Protein AF-A0A7X7QSK0-F1 (afdb_monomer_lite)

Secondary structure (DSSP, 8-state):
-EEEEEE-SS-EEESS-EEEEEEEEE--SSS---EEESSEEEE-TTEEEE---SB-STT-B-EEEEESEEEESSEEE-TT-SS----TTT-----BSSPPP--SS-----BS-SSS-------SSSPPP-EEEEEESSEEEESSEEE-PPP--TTSPPPPP-EEEEE-SEEE-SSEEE-PPPP-SSSPPPPP-EEEEES-SEE---SEEE-PPPP----S-S-SS-------B-

Radius of gyration: 17.1 Å; chains: 1; bounding box: 36×38×45 Å

Structure (mmCIF, N/CA/C/O backbone):
data_AF-A0A7X7QSK0-F1
#
_entry.id   AF-A0A7X7QSK0-F1
#
loop_
_atom_site.group_PDB
_atom_site.id
_atom_site.type_symbol
_atom_site.label_atom_id
_atom_site.label_alt_id
_atom_site.label_comp_id
_atom_site.label_asym_id
_atom_site.label_entity_id
_atom_site.label_seq_id
_atom_site.pdbx_PDB_ins_code
_atom_site.Cartn_x
_atom_site.Cartn_y
_atom_site.Cartn_z
_atom_site.occupancy
_atom_site.B_iso_or_equiv
_atom_site.auth_seq_id
_atom_site.auth_comp_id
_atom_site.auth_asym_id
_atom_site.auth_atom_id
_atom_site.pdbx_PDB_model_num
ATOM 1 N N . SER A 1 1 ? -4.091 -14.596 17.450 1.00 56.38 1 SER A N 1
ATOM 2 C CA . SER A 1 1 ? -3.000 -13.872 16.776 1.00 56.38 1 SER A CA 1
ATOM 3 C C . SER A 1 1 ? -2.361 -14.799 15.766 1.00 56.38 1 SER A C 1
ATOM 5 O O . SER A 1 1 ? -2.353 -16.007 15.981 1.00 56.38 1 SER A O 1
ATOM 7 N N . LEU A 1 2 ? -1.871 -14.260 14.655 1.00 61.94 2 LEU A N 1
ATOM 8 C CA . LEU A 1 2 ? -1.042 -15.014 13.725 1.00 61.94 2 LEU A CA 1
ATOM 9 C C . LEU A 1 2 ? 0.430 -14.839 14.097 1.00 61.94 2 LEU A C 1
ATOM 11 O O . LEU A 1 2 ? 0.900 -13.707 14.120 1.00 61.94 2 LEU A O 1
ATOM 15 N N . ALA A 1 3 ? 1.118 -15.953 14.357 1.00 56.75 3 ALA A N 1
ATOM 16 C CA . ALA A 1 3 ? 2.569 -16.029 14.499 1.00 56.75 3 ALA A CA 1
ATOM 17 C C . ALA A 1 3 ? 3.116 -16.909 13.361 1.00 56.75 3 ALA A C 1
ATOM 19 O O . ALA A 1 3 ? 2.758 -18.083 13.262 1.00 56.75 3 ALA A O 1
ATOM 20 N N . GLY A 1 4 ? 3.944 -16.343 12.477 1.00 63.59 4 GLY A N 1
ATOM 21 C CA . GLY A 1 4 ? 4.535 -17.052 11.328 1.00 63.59 4 GLY A CA 1
ATOM 22 C C . GLY A 1 4 ? 4.019 -16.600 9.954 1.00 63.59 4 GLY A C 1
ATOM 23 O O . GLY A 1 4 ? 3.441 -15.523 9.817 1.00 63.59 4 GLY A O 1
ATOM 24 N N . ASN A 1 5 ? 4.283 -17.398 8.912 1.00 73.44 5 ASN A N 1
ATOM 25 C CA . ASN A 1 5 ? 3.896 -17.078 7.533 1.00 73.44 5 ASN A CA 1
ATOM 26 C C . ASN A 1 5 ? 2.572 -17.766 7.161 1.00 73.44 5 ASN A C 1
ATOM 28 O O . ASN A 1 5 ? 2.511 -18.992 7.155 1.00 73.44 5 ASN A O 1
ATOM 32 N N . LEU A 1 6 ? 1.546 -17.002 6.781 1.00 81.12 6 LEU A N 1
ATOM 33 C CA . LEU A 1 6 ? 0.277 -17.525 6.256 1.00 81.12 6 LEU A CA 1
ATOM 34 C C . LEU A 1 6 ? -0.016 -16.919 4.889 1.00 81.12 6 LEU A C 1
ATOM 36 O O . LEU A 1 6 ? 0.068 -15.707 4.721 1.00 81.12 6 LEU A O 1
ATOM 40 N N . ALA A 1 7 ? -0.412 -17.750 3.928 1.00 77.69 7 ALA A N 1
ATOM 41 C CA . ALA A 1 7 ? -0.947 -17.305 2.648 1.00 77.69 7 ALA A CA 1
ATOM 42 C C . ALA A 1 7 ? -2.414 -17.729 2.527 1.00 77.69 7 ALA A C 1
ATOM 44 O O . ALA A 1 7 ? -2.742 -18.901 2.700 1.00 77.69 7 ALA A O 1
ATOM 45 N N . LEU A 1 8 ? -3.295 -16.777 2.229 1.00 79.50 8 LEU A N 1
ATOM 46 C CA . LEU A 1 8 ? -4.718 -17.030 2.024 1.00 79.50 8 LEU A CA 1
ATOM 47 C C . LEU A 1 8 ? -4.967 -17.557 0.602 1.00 79.50 8 LEU A C 1
ATOM 49 O O . LEU A 1 8 ? -4.428 -17.018 -0.363 1.00 79.50 8 LEU A O 1
ATOM 53 N N . ALA A 1 9 ? -5.812 -18.582 0.472 1.00 73.06 9 ALA A N 1
ATOM 54 C CA . ALA A 1 9 ? -6.296 -19.091 -0.819 1.00 73.06 9 ALA A CA 1
ATOM 55 C C . ALA A 1 9 ? -7.716 -18.595 -1.168 1.00 73.06 9 ALA A C 1
ATOM 57 O O . ALA A 1 9 ? -8.162 -18.737 -2.299 1.00 73.06 9 ALA A O 1
ATOM 58 N N . ALA A 1 10 ? -8.417 -18.004 -0.199 1.00 73.06 10 ALA A N 1
ATOM 59 C CA . ALA A 1 10 ? -9.746 -17.410 -0.321 1.00 73.06 10 ALA A CA 1
ATOM 60 C C . ALA A 1 10 ? -9.890 -16.295 0.727 1.00 73.06 10 ALA A C 1
ATOM 62 O O . ALA A 1 10 ? -8.986 -16.099 1.543 1.00 73.06 10 ALA A O 1
ATOM 63 N N . THR A 1 11 ? -11.002 -15.556 0.715 1.00 80.50 11 THR A N 1
ATOM 64 C CA . THR A 1 11 ? -11.238 -14.505 1.713 1.00 80.50 11 THR A CA 1
ATOM 65 C C . THR A 1 11 ? -11.282 -15.108 3.112 1.00 80.50 11 THR A C 1
ATOM 67 O O . THR A 1 11 ? -12.128 -15.951 3.403 1.00 80.50 11 THR A O 1
ATOM 70 N N . GLY A 1 12 ? -10.365 -14.674 3.975 1.00 75.44 12 GLY A N 1
ATOM 71 C CA . GLY A 1 12 ? -10.321 -15.100 5.370 1.00 75.44 12 GLY A CA 1
ATOM 72 C C . GLY A 1 12 ? -11.258 -14.243 6.214 1.00 75.44 12 GLY A C 1
ATOM 73 O O . GLY A 1 12 ? -11.032 -13.039 6.327 1.00 75.44 12 GLY A O 1
ATOM 74 N N . GLY A 1 13 ? -12.296 -14.852 6.791 1.00 80.38 13 GLY A N 1
ATOM 75 C CA . GLY A 1 13 ? -13.171 -14.221 7.781 1.00 80.38 13 GLY A CA 1
ATOM 76 C C . GLY A 1 13 ? -12.748 -14.580 9.205 1.00 80.38 13 GLY A C 1
ATOM 77 O O . GLY A 1 13 ? -12.485 -15.749 9.484 1.00 80.38 13 GLY A O 1
ATOM 78 N N . HIS A 1 14 ? -12.693 -13.599 10.103 1.00 82.19 14 HIS A N 1
ATOM 79 C CA . HIS A 1 14 ? -12.434 -13.810 11.526 1.00 82.19 14 HIS A CA 1
ATOM 80 C C . HIS A 1 14 ? -13.571 -13.222 12.366 1.00 82.19 14 HIS A C 1
ATOM 82 O O . HIS A 1 14 ? -13.828 -12.019 12.320 1.00 82.19 14 HIS A O 1
ATOM 88 N N . ALA A 1 15 ? -14.209 -14.069 13.178 1.00 81.88 15 ALA A N 1
ATOM 89 C CA . ALA A 1 15 ? -15.145 -13.614 14.200 1.00 81.88 15 ALA A CA 1
ATOM 90 C C . ALA A 1 15 ? -14.367 -12.828 15.270 1.00 81.88 15 ALA A C 1
ATOM 92 O O . ALA A 1 15 ? -13.454 -13.374 15.893 1.00 81.88 15 ALA A O 1
ATOM 93 N N . GLY A 1 16 ? -14.677 -11.545 15.447 1.00 88.50 16 GLY A N 1
ATOM 94 C CA . GLY A 1 16 ? -13.940 -10.645 16.341 1.00 88.50 16 GLY A CA 1
ATOM 95 C C . GLY A 1 16 ? -12.679 -10.029 15.719 1.00 88.50 16 GLY A C 1
ATOM 96 O O . GLY A 1 16 ? -12.617 -9.806 14.511 1.00 88.50 16 GLY A O 1
ATOM 97 N N . SER A 1 17 ? -11.697 -9.681 16.554 1.00 90.75 17 SER A N 1
ATOM 98 C CA . SER A 1 17 ? -10.481 -8.975 16.121 1.00 90.75 17 SER A CA 1
ATOM 99 C C . SER A 1 17 ? -9.393 -9.927 15.616 1.00 90.75 17 SER A C 1
ATOM 101 O O . SER A 1 17 ? -9.142 -10.974 16.212 1.00 90.75 17 SER A O 1
ATOM 103 N N . LEU A 1 18 ? -8.687 -9.521 14.558 1.00 92.06 18 LEU A N 1
ATOM 104 C CA . LEU A 1 18 ? -7.536 -10.225 13.995 1.00 92.06 18 LEU A CA 1
ATOM 105 C C . LEU A 1 18 ? -6.246 -9.466 14.321 1.00 92.06 18 LEU A C 1
ATOM 107 O O . LEU A 1 18 ? -6.037 -8.354 13.845 1.00 92.06 18 LEU A O 1
ATOM 111 N N . THR A 1 19 ? -5.342 -10.107 15.058 1.00 92.69 19 THR A N 1
ATOM 112 C CA . THR A 1 19 ? -3.999 -9.572 15.327 1.00 92.69 19 THR A CA 1
ATOM 113 C C . THR A 1 19 ? -2.947 -10.315 14.512 1.00 92.69 19 THR A C 1
ATOM 115 O O . THR A 1 19 ? -2.804 -11.534 14.648 1.00 92.69 19 THR A O 1
ATOM 118 N N . ILE A 1 20 ? -2.190 -9.571 13.710 1.00 92.31 20 ILE A N 1
ATOM 119 C CA . ILE A 1 20 ? -0.978 -10.004 13.013 1.00 92.31 20 ILE A CA 1
ATOM 120 C C . ILE A 1 20 ? 0.194 -9.329 13.721 1.00 92.31 20 ILE A C 1
ATOM 122 O O . ILE A 1 20 ? 0.472 -8.155 13.492 1.00 92.31 20 ILE A O 1
ATOM 126 N N . ASP A 1 21 ? 0.846 -10.060 14.616 1.00 87.25 21 ASP A N 1
ATOM 127 C CA . ASP A 1 21 ? 1.969 -9.560 15.403 1.00 87.25 21 ASP A CA 1
ATOM 128 C C . ASP A 1 21 ? 3.035 -10.655 15.455 1.00 87.25 21 ASP A C 1
ATOM 130 O O . ASP A 1 21 ? 2.810 -11.726 16.018 1.00 87.25 21 ASP A O 1
ATOM 134 N N . GLY A 1 22 ? 4.151 -10.416 14.764 1.00 75.19 22 GLY A N 1
ATOM 135 C CA . GLY A 1 22 ? 5.177 -11.421 14.493 1.00 75.19 22 GLY A CA 1
ATOM 136 C C . GLY A 1 22 ? 4.867 -12.289 13.267 1.00 75.19 22 GLY A C 1
ATOM 137 O O . GLY A 1 22 ? 4.088 -13.237 13.316 1.00 75.19 22 GLY A O 1
ATOM 138 N N . GLY A 1 23 ? 5.539 -12.013 12.149 1.00 84.88 23 GLY A N 1
ATOM 139 C CA . GLY A 1 23 ? 5.448 -12.822 10.928 1.00 84.88 23 GLY A CA 1
ATOM 140 C C . GLY A 1 23 ? 4.705 -12.132 9.787 1.00 84.88 23 GLY A C 1
ATOM 141 O O . GLY A 1 23 ? 4.530 -10.910 9.784 1.00 84.88 23 GLY A O 1
ATOM 142 N N . ARG A 1 24 ? 4.324 -12.914 8.770 1.00 90.19 24 ARG A N 1
ATOM 143 C CA . ARG A 1 24 ? 3.853 -12.387 7.487 1.00 90.19 24 ARG A CA 1
ATOM 144 C C . ARG A 1 24 ? 2.555 -13.036 7.024 1.00 90.19 24 ARG A C 1
ATOM 146 O O . ARG A 1 24 ? 2.504 -14.234 6.766 1.00 90.19 24 ARG A O 1
ATOM 153 N N . LEU A 1 25 ? 1.529 -12.223 6.819 1.00 93.06 25 LEU A N 1
ATOM 154 C CA . LEU A 1 25 ? 0.291 -12.624 6.161 1.00 93.06 25 LEU A CA 1
ATOM 155 C C . LEU A 1 25 ? 0.326 -12.198 4.691 1.00 93.06 25 LEU A C 1
ATOM 157 O O . LEU A 1 25 ? 0.640 -11.051 4.388 1.00 93.06 25 LEU A O 1
ATOM 161 N N . LEU A 1 26 ? -0.017 -13.098 3.775 1.00 93.88 26 LEU A N 1
ATOM 162 C CA . LEU A 1 26 ? -0.188 -12.802 2.358 1.00 93.88 26 LEU A CA 1
ATOM 163 C C . LEU A 1 26 ? -1.638 -13.069 1.960 1.00 93.88 26 LEU A C 1
ATOM 165 O O . LEU A 1 26 ? -2.158 -14.155 2.218 1.00 93.88 26 LEU A O 1
ATOM 169 N N . THR A 1 27 ? -2.274 -12.142 1.247 1.00 95.25 27 THR A N 1
ATOM 170 C CA . THR A 1 27 ? -3.491 -12.488 0.493 1.00 95.25 27 THR A CA 1
ATOM 171 C C . THR A 1 27 ? -3.130 -13.438 -0.649 1.00 95.25 27 THR A C 1
ATOM 173 O O . THR A 1 27 ? -1.963 -13.551 -1.005 1.00 95.25 27 THR A O 1
ATOM 176 N N . GLY A 1 28 ? -4.090 -14.127 -1.245 1.00 92.56 28 GLY A N 1
ATOM 177 C CA . GLY A 1 28 ? -3.968 -14.830 -2.521 1.00 92.56 28 GLY A CA 1
ATOM 178 C C . GLY A 1 28 ? -3.511 -13.915 -3.658 1.00 92.56 28 GLY A C 1
ATOM 179 O O . GLY A 1 28 ? -3.683 -12.696 -3.607 1.00 92.56 28 GLY A O 1
ATOM 180 N N . GLN A 1 29 ? -2.877 -14.521 -4.659 1.00 94.69 29 GLN A N 1
ATOM 181 C CA . GLN A 1 29 ? -2.374 -13.851 -5.855 1.00 94.69 29 GLN A CA 1
ATOM 182 C C . GLN A 1 29 ? -3.131 -14.344 -7.071 1.00 94.69 29 GLN A C 1
ATOM 184 O O . GLN A 1 29 ? -3.311 -15.550 -7.222 1.00 94.69 29 GLN A O 1
ATOM 189 N N . ASP A 1 30 ? -3.531 -13.404 -7.924 1.00 94.44 30 ASP A N 1
ATOM 190 C CA . ASP A 1 30 ? -4.300 -13.677 -9.138 1.00 94.44 30 ASP A CA 1
ATOM 191 C C . ASP A 1 30 ? -5.605 -14.458 -8.823 1.00 94.44 30 ASP A C 1
ATOM 193 O O . ASP A 1 30 ? -6.142 -15.200 -9.641 1.00 94.44 30 ASP A O 1
ATOM 197 N N . ILE A 1 31 ? -6.111 -14.258 -7.597 1.00 92.50 31 ILE A N 1
ATOM 198 C CA . ILE A 1 31 ? -7.369 -14.766 -7.048 1.00 92.50 31 ILE A CA 1
ATOM 199 C C . ILE A 1 31 ? -7.921 -13.760 -6.032 1.00 92.50 31 ILE A C 1
ATOM 201 O O . ILE A 1 31 ? -7.161 -13.101 -5.322 1.00 92.50 31 ILE A O 1
ATOM 205 N N . VAL A 1 32 ? -9.244 -13.643 -5.925 1.00 92.94 32 VAL A N 1
ATOM 206 C CA . VAL A 1 32 ? -9.894 -12.798 -4.910 1.00 92.94 32 VAL A CA 1
ATOM 207 C C . VAL A 1 32 ? -9.858 -13.500 -3.552 1.00 92.94 32 VAL A C 1
ATOM 209 O O . VAL A 1 32 ? -10.369 -14.609 -3.412 1.00 92.94 32 VAL A O 1
ATOM 212 N N . SER A 1 33 ? -9.262 -12.867 -2.539 1.00 87.25 33 SER A N 1
ATOM 213 C CA . SER A 1 33 ? -9.014 -13.529 -1.251 1.00 87.25 33 SER A CA 1
ATOM 214 C C . SER A 1 33 ? -8.836 -12.565 -0.065 1.00 87.25 33 SER A C 1
ATOM 216 O O . SER A 1 33 ? -7.973 -12.796 0.779 1.00 87.25 33 SER A O 1
ATOM 218 N N . GLY A 1 34 ? -9.547 -11.436 -0.043 1.00 89.38 34 GLY A N 1
ATOM 219 C CA . GLY A 1 34 ? -9.386 -10.365 0.957 1.00 89.38 34 GLY A CA 1
ATOM 220 C C . GLY A 1 34 ? -9.397 -10.794 2.440 1.00 89.38 34 GLY A C 1
ATOM 221 O O . GLY A 1 34 ? -9.568 -11.961 2.780 1.00 89.38 34 GLY A O 1
ATOM 222 N N . ILE A 1 35 ? -9.250 -9.839 3.357 1.00 92.19 35 ILE A N 1
ATOM 223 C CA . ILE A 1 35 ? -9.306 -10.110 4.808 1.00 92.19 35 ILE A CA 1
ATOM 224 C C . ILE A 1 35 ? -10.561 -9.455 5.371 1.00 92.19 35 ILE A C 1
ATOM 226 O O . ILE A 1 35 ? -10.819 -8.290 5.079 1.00 92.19 35 ILE A O 1
ATOM 230 N N . ALA A 1 36 ? -11.328 -10.175 6.180 1.00 94.00 36 ALA A N 1
ATOM 231 C CA . ALA A 1 36 ? -12.472 -9.626 6.891 1.00 94.00 36 ALA A CA 1
ATOM 232 C C . ALA A 1 36 ? -12.392 -9.977 8.380 1.00 94.00 36 ALA A C 1
ATOM 234 O O . ALA A 1 36 ? -12.214 -11.140 8.736 1.00 94.00 36 ALA A O 1
ATOM 235 N N . ALA A 1 37 ? -12.546 -8.976 9.240 1.00 93.56 37 ALA A N 1
ATOM 236 C CA . ALA A 1 37 ? -12.708 -9.146 10.679 1.00 93.56 37 ALA A CA 1
ATOM 237 C C . ALA A 1 37 ? -13.975 -8.412 11.132 1.00 93.56 37 ALA A C 1
ATOM 239 O O . ALA A 1 37 ? -14.221 -7.288 10.692 1.00 93.56 37 ALA A O 1
ATOM 240 N N . ASP A 1 38 ? -14.767 -9.025 12.010 1.00 93.12 38 ASP A N 1
ATOM 241 C CA . ASP A 1 38 ? -15.930 -8.339 12.593 1.00 93.12 38 ASP A CA 1
ATOM 242 C C . ASP A 1 38 ? -15.492 -7.270 13.605 1.00 93.12 38 ASP A C 1
ATOM 244 O O . ASP A 1 38 ? -16.160 -6.256 13.783 1.00 93.12 38 ASP A O 1
ATOM 248 N N . GLY A 1 39 ? -14.351 -7.501 14.263 1.00 94.06 39 GLY A N 1
ATOM 249 C CA . GLY A 1 39 ? -13.690 -6.563 15.163 1.00 94.06 39 GLY A CA 1
ATOM 250 C C . GLY A 1 39 ? -12.590 -5.760 14.468 1.00 94.06 39 GLY A C 1
ATOM 251 O O . GLY A 1 39 ? -12.687 -5.401 13.293 1.00 94.06 39 GLY A O 1
ATOM 252 N N . ALA A 1 40 ? -11.523 -5.460 15.208 1.00 95.62 40 ALA A N 1
ATOM 253 C CA . ALA A 1 40 ? -10.395 -4.701 14.685 1.00 95.62 40 ALA A CA 1
ATOM 254 C C . ALA A 1 40 ? -9.368 -5.596 13.972 1.00 95.62 40 ALA A C 1
ATOM 256 O O . ALA A 1 40 ? -9.121 -6.724 14.398 1.00 95.62 40 ALA A O 1
ATOM 257 N N . ILE A 1 41 ? -8.708 -5.073 12.937 1.00 97.12 41 ILE A N 1
ATOM 258 C CA . ILE A 1 41 ? -7.452 -5.643 12.430 1.00 97.12 41 ILE A CA 1
ATOM 259 C C . ILE A 1 41 ? -6.286 -4.875 13.056 1.00 97.12 41 ILE A C 1
ATOM 261 O O . ILE A 1 41 ? -6.159 -3.667 12.860 1.00 97.12 41 ILE A O 1
ATOM 265 N N . LEU A 1 42 ? -5.418 -5.578 13.778 1.00 96.69 42 LEU A N 1
ATOM 266 C CA . LEU A 1 42 ? -4.188 -5.031 14.343 1.00 96.69 42 LEU A CA 1
ATOM 267 C C . LEU A 1 42 ? -2.980 -5.631 13.624 1.00 96.69 42 LEU A C 1
ATOM 269 O O . LEU A 1 42 ? -2.720 -6.827 13.743 1.00 96.69 42 LEU A O 1
ATOM 273 N N . VAL A 1 43 ? -2.223 -4.797 12.914 1.00 97.56 43 VAL A N 1
ATOM 274 C CA . VAL A 1 43 ? -0.883 -5.138 12.424 1.00 97.56 43 VAL A CA 1
ATOM 275 C C . VAL A 1 43 ? 0.117 -4.584 13.432 1.00 97.56 43 VAL A C 1
ATOM 277 O O . VAL A 1 43 ? 0.424 -3.392 13.404 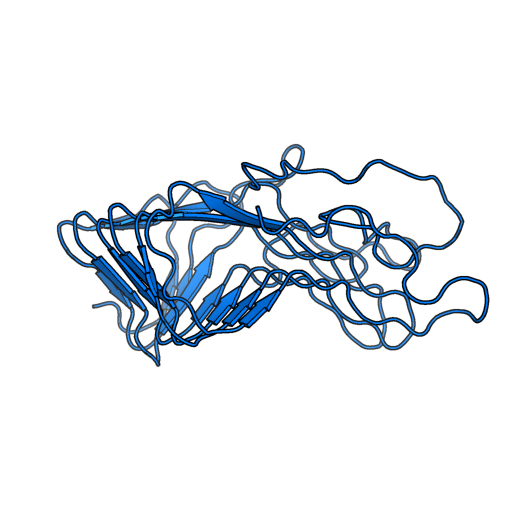1.00 97.56 43 VAL A O 1
ATOM 280 N N . GLY A 1 44 ? 0.582 -5.437 14.346 1.00 96.94 44 GLY A N 1
ATOM 281 C CA . GLY A 1 44 ? 1.570 -5.078 15.366 1.00 96.94 44 GLY A CA 1
ATOM 282 C C . GLY A 1 44 ? 2.905 -4.665 14.744 1.00 96.94 44 GLY A C 1
ATOM 283 O O . GLY A 1 44 ? 3.135 -4.896 13.557 1.00 96.94 44 GLY A O 1
ATOM 284 N N . SER A 1 45 ? 3.803 -4.065 15.527 1.00 96.12 45 SER A N 1
ATOM 285 C CA . SER A 1 45 ? 5.078 -3.513 15.030 1.00 96.12 45 SER A CA 1
ATOM 286 C C . SER A 1 45 ? 5.976 -4.544 14.333 1.00 96.12 45 SER A C 1
ATOM 288 O O . SER A 1 45 ? 6.729 -4.188 13.430 1.00 96.12 45 SER A O 1
ATOM 290 N N . ASN A 1 46 ? 5.849 -5.827 14.688 1.00 94.25 46 ASN A N 1
ATOM 291 C CA . ASN A 1 46 ? 6.567 -6.942 14.059 1.00 94.25 46 ASN A CA 1
ATOM 292 C C . ASN A 1 46 ? 5.724 -7.700 13.016 1.00 94.25 46 ASN A C 1
ATOM 294 O O . ASN A 1 46 ? 6.134 -8.746 12.505 1.00 94.25 46 ASN A O 1
ATOM 298 N N . GLY A 1 47 ? 4.509 -7.227 12.744 1.00 95.38 47 GLY A N 1
ATOM 299 C CA . GLY A 1 47 ? 3.584 -7.797 11.777 1.00 95.38 47 GLY A CA 1
ATOM 300 C C . GLY A 1 47 ? 3.800 -7.230 10.377 1.00 95.38 47 GLY A C 1
ATOM 301 O O . GLY A 1 47 ? 3.976 -6.025 10.186 1.00 95.38 47 GLY A O 1
ATOM 302 N N . THR A 1 48 ? 3.748 -8.106 9.375 1.00 96.44 48 THR A N 1
ATOM 303 C CA . THR A 1 48 ? 3.723 -7.711 7.963 1.00 96.44 48 THR A CA 1
ATOM 304 C C . THR A 1 48 ? 2.513 -8.312 7.260 1.00 96.44 48 THR A C 1
ATOM 306 O O . THR A 1 48 ? 2.294 -9.520 7.299 1.00 96.44 48 THR A O 1
ATOM 309 N N . VAL A 1 49 ? 1.754 -7.485 6.549 1.00 97.25 49 VAL A N 1
ATOM 310 C CA . VAL A 1 49 ? 0.691 -7.914 5.636 1.00 97.25 49 VAL A CA 1
ATOM 311 C C . VAL A 1 49 ? 1.091 -7.530 4.216 1.00 97.25 49 VAL A C 1
ATOM 313 O O . VAL A 1 49 ? 1.328 -6.356 3.940 1.00 97.25 49 VAL A O 1
ATOM 316 N N . ILE A 1 50 ? 1.156 -8.514 3.318 1.00 97.38 50 ILE A N 1
ATOM 317 C CA . ILE A 1 50 ? 1.384 -8.307 1.885 1.00 97.38 50 ILE A CA 1
ATOM 318 C C . ILE A 1 50 ? 0.092 -8.587 1.125 1.00 97.38 50 ILE A C 1
ATOM 320 O O . ILE A 1 50 ? -0.386 -9.722 1.046 1.00 97.38 50 ILE A O 1
ATOM 324 N N . VAL A 1 51 ? -0.459 -7.534 0.537 1.00 98.00 51 VAL A N 1
ATOM 325 C CA . VAL A 1 51 ? -1.662 -7.567 -0.282 1.00 98.00 51 VAL A CA 1
ATOM 326 C C . VAL A 1 51 ? -1.263 -7.775 -1.741 1.00 98.00 51 VAL A C 1
ATOM 328 O O . VAL A 1 51 ? -0.841 -6.850 -2.432 1.00 98.00 51 VAL A O 1
ATOM 331 N N . ARG A 1 52 ? -1.377 -9.017 -2.209 1.00 96.94 52 ARG A N 1
ATOM 332 C CA . ARG A 1 52 ? -1.110 -9.411 -3.599 1.00 96.94 52 ARG A CA 1
ATOM 333 C C . ARG A 1 52 ? -2.321 -9.112 -4.485 1.00 96.94 52 ARG A C 1
ATOM 335 O O . ARG A 1 52 ? -3.457 -9.213 -4.025 1.00 96.94 52 ARG A O 1
ATOM 342 N N . ARG A 1 53 ? -2.091 -8.772 -5.757 1.00 95.56 53 ARG A N 1
ATOM 343 C CA . ARG A 1 53 ? -3.161 -8.513 -6.741 1.00 95.56 53 ARG A CA 1
ATOM 344 C C . ARG A 1 53 ? -4.174 -9.656 -6.832 1.00 95.56 53 ARG A C 1
ATOM 346 O O . ARG A 1 53 ? -3.807 -10.826 -6.749 1.00 95.56 53 ARG A O 1
ATOM 353 N N . ALA A 1 54 ? -5.433 -9.301 -7.062 1.00 95.44 54 ALA A N 1
ATOM 354 C CA . ALA A 1 54 ? -6.522 -10.242 -7.301 1.00 95.44 54 ALA A CA 1
ATOM 355 C C . ALA A 1 54 ? -6.675 -10.602 -8.784 1.00 95.44 54 ALA A C 1
ATOM 357 O O . ALA A 1 54 ? -7.072 -11.715 -9.108 1.00 95.44 54 ALA A O 1
ATOM 358 N N . SER A 1 55 ? -6.394 -9.662 -9.691 1.00 92.81 55 SER A N 1
ATOM 359 C CA . SER A 1 55 ? -6.518 -9.876 -11.134 1.00 92.81 55 SER A CA 1
ATOM 360 C C . SER A 1 55 ? -5.639 -8.908 -11.919 1.00 92.81 55 SER A C 1
ATOM 362 O O . SER A 1 55 ? -5.432 -7.769 -11.500 1.00 92.81 55 SER A O 1
ATOM 364 N N . THR A 1 56 ? -5.176 -9.341 -13.088 1.00 89.38 56 THR A N 1
ATOM 365 C CA . THR A 1 56 ? -4.507 -8.513 -14.102 1.00 89.38 56 THR A CA 1
ATOM 366 C C . THR A 1 56 ? -5.429 -8.147 -15.272 1.00 89.38 56 THR A C 1
ATOM 368 O O . THR A 1 56 ? -4.984 -7.520 -16.231 1.00 89.38 56 THR A O 1
ATOM 371 N N . ALA A 1 57 ? -6.716 -8.508 -15.221 1.00 87.38 57 ALA A N 1
ATOM 372 C CA . ALA A 1 57 ? -7.674 -8.142 -16.261 1.00 87.38 57 ALA A CA 1
ATOM 373 C C . ALA A 1 57 ? -7.927 -6.622 -16.282 1.00 87.38 57 ALA A C 1
ATOM 375 O O . ALA A 1 57 ? -8.058 -5.987 -15.235 1.00 87.38 57 ALA A O 1
ATOM 376 N N . GLY A 1 58 ? -8.017 -6.033 -17.480 1.00 88.19 58 GLY A N 1
ATOM 377 C CA . GLY A 1 58 ? -8.257 -4.597 -17.658 1.00 88.19 58 GLY A CA 1
ATOM 378 C C . GLY A 1 58 ? -7.160 -3.728 -17.028 1.00 88.19 58 GLY A C 1
ATOM 379 O O . GLY A 1 58 ? -5.993 -3.803 -17.411 1.00 88.19 58 GLY A O 1
ATOM 380 N N . GLU A 1 59 ? -7.542 -2.892 -16.062 1.00 85.62 59 GLU A N 1
ATOM 381 C CA . GLU A 1 59 ? -6.633 -2.044 -15.271 1.00 85.62 59 GLU A CA 1
ATOM 382 C C . GLU A 1 59 ? -6.028 -2.761 -14.046 1.00 85.62 59 GLU A C 1
ATOM 384 O O . GLU A 1 59 ? -5.258 -2.168 -13.280 1.00 85.62 59 GLU A O 1
ATOM 389 N N . GLY A 1 60 ? -6.359 -4.044 -13.883 1.00 88.69 60 GLY A N 1
ATOM 390 C CA . GLY A 1 60 ? -6.019 -4.865 -12.733 1.00 88.69 60 GLY A CA 1
ATOM 391 C C . GLY A 1 60 ? -6.896 -4.568 -11.515 1.00 88.69 60 GLY A C 1
ATOM 392 O O . GLY A 1 60 ? -7.613 -3.570 -11.466 1.00 88.69 60 GLY A O 1
ATOM 393 N N . ALA A 1 61 ? -6.834 -5.452 -10.523 1.00 90.31 61 ALA A N 1
ATOM 394 C CA . ALA A 1 61 ? -7.577 -5.313 -9.278 1.00 90.31 61 ALA A CA 1
ATOM 395 C C . ALA A 1 61 ? -6.736 -5.724 -8.067 1.00 90.31 61 ALA A C 1
ATOM 397 O O . ALA A 1 61 ? -6.051 -6.752 -8.077 1.00 90.31 61 ALA A O 1
ATOM 398 N N . GLY A 1 62 ? -6.823 -4.913 -7.017 1.00 93.12 62 GLY A N 1
ATOM 399 C CA . GLY A 1 62 ? -6.292 -5.201 -5.689 1.00 93.12 62 GLY A CA 1
ATOM 400 C C . GLY A 1 62 ? -7.184 -6.110 -4.849 1.00 93.12 62 GLY A C 1
ATOM 401 O O . GLY A 1 62 ? -8.137 -6.707 -5.347 1.00 93.12 62 GLY A O 1
ATOM 402 N N . GLN A 1 63 ? -6.904 -6.173 -3.549 1.00 96.94 63 GLN A N 1
ATOM 403 C CA . GLN A 1 63 ? -7.753 -6.885 -2.585 1.00 96.94 63 GLN A CA 1
ATOM 404 C C . GLN A 1 63 ? -8.448 -5.906 -1.648 1.00 96.94 63 GLN A C 1
ATOM 406 O O . GLN A 1 63 ? -7.986 -4.786 -1.427 1.00 96.94 63 GLN A O 1
ATOM 411 N N . THR A 1 64 ? -9.551 -6.363 -1.061 1.00 97.44 64 THR A N 1
ATOM 412 C CA . THR A 1 64 ? -10.264 -5.625 -0.016 1.00 97.44 64 THR A CA 1
ATOM 413 C C . THR A 1 64 ? -9.930 -6.184 1.360 1.00 97.44 64 THR A C 1
ATOM 415 O O . THR A 1 64 ? -9.987 -7.396 1.570 1.00 97.44 64 THR A O 1
ATOM 418 N N . LEU A 1 65 ? -9.617 -5.301 2.302 1.00 97.81 65 LEU A N 1
ATOM 419 C CA . LEU A 1 65 ? -9.527 -5.603 3.724 1.00 97.81 65 LEU A CA 1
ATOM 42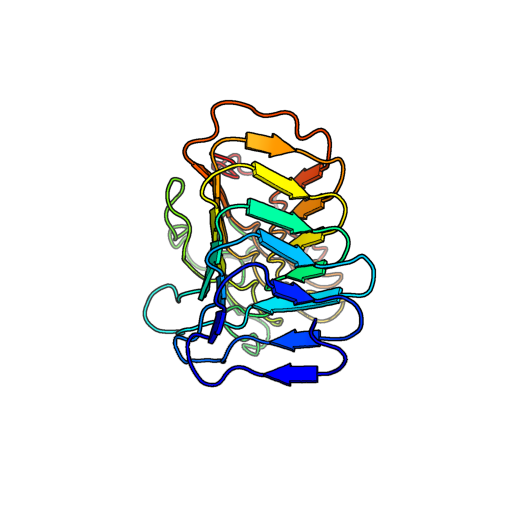0 C C . LEU A 1 65 ? -10.659 -4.856 4.436 1.00 97.81 65 LEU A C 1
ATOM 422 O O . LEU A 1 65 ? -10.810 -3.648 4.257 1.00 97.81 65 LEU A O 1
ATOM 426 N N . LYS A 1 66 ? -11.468 -5.573 5.215 1.00 97.81 66 LYS A N 1
ATOM 427 C CA . LYS A 1 66 ? -12.636 -5.043 5.924 1.00 97.81 66 LYS A CA 1
ATOM 428 C C . LYS A 1 66 ? -12.511 -5.297 7.423 1.00 97.81 66 LYS A C 1
ATOM 430 O O . LYS A 1 66 ? -12.205 -6.418 7.825 1.00 97.81 66 LYS A O 1
ATOM 435 N N . ALA A 1 67 ? -12.781 -4.274 8.227 1.00 97.50 67 ALA A N 1
ATOM 436 C CA . ALA A 1 67 ? -12.784 -4.372 9.685 1.00 97.50 67 ALA A CA 1
ATOM 437 C C . ALA A 1 67 ? -13.683 -3.303 10.317 1.00 97.50 67 ALA A C 1
ATOM 439 O O . ALA A 1 67 ? -13.966 -2.286 9.683 1.00 97.50 67 ALA A O 1
ATOM 440 N N . ALA A 1 68 ? -14.085 -3.488 11.576 1.00 97.12 68 ALA A N 1
ATOM 441 C CA . ALA A 1 68 ? -14.723 -2.417 12.346 1.00 97.12 68 ALA A CA 1
ATOM 442 C C . ALA A 1 68 ? -13.734 -1.279 12.661 1.00 97.12 68 ALA A C 1
ATOM 444 O O . ALA A 1 68 ? -14.093 -0.110 12.601 1.00 97.12 68 ALA A O 1
ATOM 445 N N . GLY A 1 69 ? -12.470 -1.614 12.921 1.00 98.06 69 GLY A N 1
ATOM 446 C CA . GLY A 1 69 ? -11.368 -0.668 13.105 1.00 98.06 69 GLY A CA 1
ATOM 447 C C . GLY A 1 69 ? -10.060 -1.262 12.594 1.00 98.06 69 GLY A C 1
ATOM 448 O O . GLY A 1 69 ? -9.941 -2.482 12.457 1.00 98.06 69 GLY A O 1
ATOM 449 N N . MET A 1 70 ? -9.062 -0.435 12.303 1.00 98.56 70 MET A N 1
ATOM 450 C CA . MET A 1 70 ? -7.751 -0.940 11.895 1.00 98.56 70 MET A CA 1
ATOM 451 C C . MET A 1 70 ? -6.624 -0.109 12.486 1.00 98.56 70 MET A C 1
ATOM 453 O O . MET A 1 70 ? -6.647 1.115 12.425 1.00 98.56 70 MET A O 1
ATOM 457 N N . ARG A 1 71 ? -5.607 -0.790 13.018 1.00 98.62 71 ARG A N 1
ATOM 458 C CA . ARG A 1 71 ? -4.374 -0.170 13.496 1.00 98.62 71 ARG A CA 1
ATOM 459 C C . ARG A 1 71 ? -3.167 -0.831 12.847 1.00 98.62 71 ARG A C 1
ATOM 461 O O . ARG A 1 71 ? -3.018 -2.051 12.902 1.00 98.62 71 ARG A O 1
ATOM 468 N N . ILE A 1 72 ? -2.313 -0.015 12.239 1.00 98.56 72 ILE A N 1
ATOM 469 C CA . ILE A 1 72 ? -1.090 -0.439 11.560 1.00 98.56 72 ILE A CA 1
ATOM 470 C C . ILE A 1 72 ? 0.093 0.176 12.303 1.00 98.56 72 ILE A C 1
ATOM 472 O O . ILE A 1 72 ? 0.424 1.338 12.084 1.00 98.56 72 ILE A O 1
ATOM 476 N N . ASP A 1 73 ? 0.721 -0.601 13.180 1.00 98.44 73 ASP A N 1
ATOM 477 C CA . ASP A 1 73 ? 1.994 -0.258 13.825 1.00 98.44 73 ASP A CA 1
ATOM 478 C C . ASP A 1 73 ? 3.189 -0.868 13.071 1.00 98.44 73 ASP A C 1
ATOM 480 O O . ASP A 1 73 ? 4.281 -0.308 13.088 1.00 98.44 73 ASP A O 1
ATOM 484 N N . GLY A 1 74 ? 2.980 -1.999 12.388 1.00 97.94 74 GLY A N 1
ATOM 485 C CA . GLY A 1 74 ? 3.964 -2.643 11.513 1.00 97.94 74 GLY A CA 1
ATOM 486 C C . GLY A 1 74 ? 3.832 -2.222 10.050 1.00 97.94 74 GLY A C 1
ATOM 487 O O . GLY A 1 74 ? 3.733 -1.039 9.722 1.00 97.94 74 GLY A O 1
ATOM 488 N N . THR A 1 75 ? 3.835 -3.202 9.144 1.00 98.38 75 THR A N 1
ATOM 489 C CA . THR A 1 75 ? 3.756 -2.949 7.697 1.00 98.38 75 THR A CA 1
ATOM 490 C C . THR A 1 75 ? 2.528 -3.602 7.075 1.00 98.38 75 THR A C 1
ATOM 492 O O . THR A 1 75 ? 2.347 -4.813 7.164 1.00 98.38 75 THR A O 1
ATOM 495 N N . LEU A 1 76 ? 1.733 -2.821 6.349 1.00 98.62 76 LEU A N 1
ATOM 496 C CA . LEU A 1 76 ? 0.696 -3.302 5.441 1.00 98.62 76 LEU A CA 1
ATOM 497 C C . LEU A 1 76 ? 0.992 -2.748 4.051 1.00 98.62 76 LEU A C 1
ATOM 499 O O . LEU A 1 76 ? 0.931 -1.543 3.838 1.00 98.62 76 LEU A O 1
ATOM 503 N N . ASN A 1 77 ? 1.351 -3.600 3.097 1.00 98.62 77 ASN A N 1
ATOM 504 C CA . ASN A 1 77 ? 1.752 -3.116 1.782 1.00 98.62 77 ASN A CA 1
ATOM 505 C C . ASN A 1 77 ? 1.243 -3.978 0.632 1.00 98.62 77 ASN A C 1
ATOM 507 O O . ASN A 1 77 ? 0.967 -5.163 0.783 1.00 98.62 77 ASN A O 1
ATOM 511 N N . ALA A 1 78 ? 1.175 -3.357 -0.533 1.00 98.25 78 ALA A N 1
ATOM 512 C CA . ALA A 1 78 ? 1.044 -3.983 -1.832 1.00 98.25 78 ALA A CA 1
ATOM 513 C C . ALA A 1 78 ? 2.244 -3.590 -2.705 1.00 98.25 78 ALA A C 1
ATOM 515 O O . ALA A 1 78 ? 2.113 -3.435 -3.916 1.00 98.25 78 ALA A O 1
ATOM 516 N N . ASP A 1 79 ? 3.413 -3.369 -2.104 1.00 98.38 79 ASP A N 1
ATOM 517 C CA . ASP A 1 79 ? 4.596 -2.944 -2.845 1.00 98.38 79 ASP A CA 1
ATOM 518 C C . ASP A 1 79 ? 4.970 -4.029 -3.860 1.00 98.38 79 ASP A C 1
ATOM 520 O O . ASP A 1 79 ? 5.041 -5.220 -3.539 1.00 98.38 79 ASP A O 1
ATOM 524 N N . TYR A 1 80 ? 5.157 -3.608 -5.112 1.00 96.62 80 TYR A N 1
ATOM 525 C CA . TYR A 1 80 ? 5.565 -4.478 -6.223 1.00 96.62 80 TYR A CA 1
ATOM 526 C C . TYR A 1 80 ? 4.529 -5.560 -6.577 1.00 96.62 80 TYR A C 1
ATOM 528 O O . TYR A 1 80 ? 4.820 -6.508 -7.298 1.00 96.62 80 TYR A O 1
ATOM 536 N N . GLN A 1 81 ? 3.299 -5.436 -6.068 1.00 97.31 81 GLN A N 1
ATOM 537 C CA . GLN A 1 81 ? 2.223 -6.403 -6.299 1.00 97.31 81 GLN A CA 1
ATOM 538 C C . GLN A 1 81 ? 1.322 -6.038 -7.487 1.00 97.31 81 GLN A C 1
ATOM 540 O O . GLN A 1 81 ? 0.220 -6.570 -7.610 1.00 97.31 81 GLN A O 1
ATOM 545 N N . GLY A 1 82 ? 1.751 -5.111 -8.342 1.00 93.62 82 GLY A N 1
ATOM 546 C CA . GLY A 1 82 ? 1.024 -4.642 -9.517 1.00 93.62 82 GLY A CA 1
ATOM 547 C C . GLY A 1 82 ? 1.234 -5.511 -10.751 1.00 93.62 82 GLY A C 1
ATOM 548 O O . GLY A 1 82 ? 1.498 -6.712 -10.661 1.00 93.62 82 GLY A O 1
ATOM 549 N N . PHE A 1 83 ? 1.103 -4.908 -11.933 1.00 91.12 83 PHE A N 1
ATOM 550 C CA . PHE A 1 83 ? 1.511 -5.565 -13.172 1.00 91.12 83 PHE A CA 1
ATOM 551 C C . PHE A 1 83 ? 3.014 -5.838 -13.142 1.00 91.12 83 PHE A C 1
ATOM 553 O O . PHE A 1 83 ? 3.800 -4.970 -12.755 1.00 91.12 83 PHE A O 1
ATOM 560 N N . ALA A 1 84 ? 3.387 -7.038 -13.583 1.00 88.94 84 ALA A N 1
ATOM 561 C CA . ALA A 1 84 ? 4.781 -7.441 -13.658 1.00 88.94 84 ALA A CA 1
ATOM 562 C C . ALA A 1 84 ? 5.568 -6.537 -14.620 1.00 88.94 84 ALA A C 1
ATOM 564 O O . ALA A 1 84 ? 5.049 -6.108 -15.657 1.00 88.94 84 ALA A O 1
ATOM 565 N N . GLY A 1 85 ? 6.821 -6.266 -14.269 1.00 80.50 85 GLY A N 1
ATOM 566 C CA . GLY A 1 85 ? 7.830 -5.755 -15.185 1.00 80.50 85 GLY A CA 1
ATOM 567 C C . GLY A 1 85 ? 8.294 -6.839 -16.165 1.00 80.50 85 GLY A C 1
ATOM 568 O O . GLY A 1 85 ? 7.754 -7.943 -16.211 1.00 80.50 85 GLY A O 1
ATOM 569 N N . GLY A 1 86 ? 9.315 -6.533 -16.966 1.00 69.81 86 GLY A N 1
ATOM 570 C CA . GLY A 1 86 ? 9.945 -7.518 -17.863 1.00 69.81 86 GLY A CA 1
ATOM 571 C C . GLY A 1 86 ? 9.910 -7.171 -19.349 1.00 69.81 86 GLY A C 1
ATOM 572 O O . GLY A 1 86 ? 10.465 -7.894 -20.171 1.00 69.81 86 GLY A O 1
ATOM 573 N N . SER A 1 87 ? 9.339 -6.031 -19.721 1.00 53.44 87 SER A N 1
ATOM 574 C CA . SER A 1 87 ? 9.592 -5.465 -21.045 1.00 53.44 87 SER A CA 1
ATOM 575 C C . SER A 1 87 ? 10.934 -4.731 -21.007 1.00 53.44 87 SER A C 1
ATOM 577 O O . SER A 1 87 ? 11.058 -3.648 -20.430 1.00 53.44 87 SER A O 1
ATOM 579 N N . GLY A 1 88 ? 11.966 -5.347 -21.582 1.00 45.94 88 GLY A N 1
ATOM 580 C CA . GLY A 1 88 ? 13.274 -4.714 -21.758 1.00 45.94 88 GLY A CA 1
ATOM 581 C C . GLY A 1 88 ? 13.174 -3.367 -22.487 1.00 45.94 88 GLY A C 1
ATOM 582 O O . GLY A 1 88 ? 12.237 -3.148 -23.243 1.00 45.94 88 GLY A O 1
ATOM 583 N N . TYR A 1 89 ? 14.149 -2.486 -22.232 1.00 40.44 89 TYR A N 1
ATOM 584 C CA . TYR A 1 89 ? 14.508 -1.203 -22.873 1.00 40.44 89 TYR A CA 1
ATOM 585 C C . TYR A 1 89 ? 13.427 -0.147 -23.229 1.00 40.44 89 TYR A C 1
ATOM 587 O O . TYR A 1 89 ? 13.796 1.023 -23.289 1.00 40.44 89 TYR A O 1
ATOM 595 N N . LEU A 1 90 ? 12.149 -0.486 -23.434 1.00 43.09 90 LEU A N 1
ATOM 596 C CA . LEU A 1 90 ? 11.130 0.352 -24.090 1.00 43.09 90 LEU A CA 1
ATOM 597 C C . LEU A 1 90 ? 9.716 0.192 -23.498 1.00 43.09 90 LEU A C 1
ATOM 599 O O . LEU A 1 90 ? 8.725 0.423 -24.191 1.00 43.09 90 LEU A O 1
ATOM 603 N N . SER A 1 91 ? 9.585 -0.236 -22.238 1.00 44.75 91 SER A N 1
ATOM 604 C CA . SER A 1 91 ? 8.250 -0.429 -21.675 1.00 44.75 91 SER A CA 1
ATOM 605 C C . SER A 1 91 ? 7.636 0.867 -21.155 1.00 44.75 91 SER A C 1
ATOM 607 O O . SER A 1 91 ? 8.292 1.584 -20.393 1.00 44.75 91 SER A O 1
ATOM 609 N N . PRO A 1 92 ? 6.372 1.151 -21.489 1.00 50.88 92 PRO A N 1
ATOM 610 C CA . PRO A 1 92 ? 5.690 2.322 -20.978 1.00 50.88 92 PRO A CA 1
ATOM 611 C C . PRO A 1 92 ? 5.334 2.221 -19.475 1.00 50.88 92 PRO A C 1
ATOM 613 O O . PRO A 1 92 ? 4.263 1.743 -19.097 1.00 50.88 92 PRO A O 1
ATOM 616 N N . SER A 1 93 ? 6.249 2.657 -18.603 1.00 47.62 93 SER A N 1
ATOM 617 C CA . SER A 1 93 ? 6.236 2.399 -17.151 1.00 47.62 93 SER A CA 1
ATOM 618 C C . SER A 1 93 ? 5.523 3.452 -16.287 1.00 47.62 93 SER A C 1
ATOM 620 O O . SER A 1 93 ? 5.552 3.409 -15.059 1.00 47.62 93 SER A O 1
ATOM 622 N N . GLY A 1 94 ? 4.874 4.423 -16.920 1.00 46.16 94 GLY A N 1
ATOM 623 C CA . GLY A 1 94 ? 4.367 5.637 -16.290 1.00 46.16 94 GLY A CA 1
ATOM 624 C C . GLY A 1 94 ? 2.894 5.928 -16.554 1.00 46.16 94 GLY A C 1
ATOM 625 O O . GLY A 1 94 ? 2.589 7.036 -16.955 1.00 46.16 94 GLY A O 1
ATOM 626 N N . TRP A 1 95 ? 1.977 4.967 -16.442 1.00 51.31 95 TRP A N 1
ATOM 627 C CA . TRP A 1 95 ? 0.565 5.225 -16.805 1.00 51.31 95 TRP A CA 1
ATOM 628 C C . TRP A 1 95 ? -0.445 5.181 -15.653 1.00 51.31 95 TRP A C 1
ATOM 630 O O . TRP A 1 95 ? -1.624 5.455 -15.880 1.00 51.31 95 TRP A O 1
ATOM 640 N N . HIS A 1 96 ? -0.019 4.894 -14.424 1.00 38.09 96 HIS A N 1
ATOM 641 C CA . HIS A 1 96 ? -0.879 5.030 -13.241 1.00 38.09 96 HIS A CA 1
ATOM 642 C C . HIS A 1 96 ? -0.570 6.322 -12.528 1.00 38.09 96 HIS A C 1
ATOM 644 O O . HIS A 1 96 ? 0.607 6.639 -12.424 1.00 38.09 96 HIS A O 1
ATOM 650 N N . GLY A 1 97 ? -1.616 7.042 -12.102 1.00 31.89 97 GLY A N 1
ATOM 651 C CA . GLY A 1 97 ? -1.569 8.253 -11.261 1.00 31.89 97 GLY A CA 1
ATOM 652 C C . GLY A 1 97 ? -0.781 9.457 -11.809 1.00 31.89 97 GLY A C 1
ATOM 653 O O . GLY A 1 97 ? -0.951 10.568 -11.321 1.00 31.89 97 GLY A O 1
ATOM 654 N N . GLY A 1 98 ? 0.017 9.278 -12.862 1.00 39.69 98 GLY A N 1
ATOM 655 C CA . GLY A 1 98 ? 0.797 10.303 -13.543 1.00 39.69 98 GLY A CA 1
ATOM 656 C C . GLY A 1 98 ? 1.814 9.683 -14.504 1.00 39.69 98 GLY A C 1
ATOM 657 O O . GLY A 1 98 ? 2.088 8.484 -14.448 1.00 39.69 98 GLY A O 1
ATOM 658 N N . HIS A 1 99 ? 2.390 10.505 -15.383 1.00 42.88 99 HIS A N 1
ATOM 659 C CA . HIS A 1 99 ? 3.469 10.076 -16.271 1.00 42.88 99 HIS A CA 1
ATOM 660 C C . HIS A 1 99 ? 4.771 9.862 -15.481 1.00 42.88 99 HIS A C 1
ATOM 662 O O . HIS A 1 99 ? 5.308 10.801 -14.898 1.00 42.88 99 HIS A O 1
ATOM 668 N N . GLY A 1 100 ? 5.274 8.625 -15.452 1.00 47.03 100 GLY A N 1
ATOM 669 C CA . GLY A 1 100 ? 6.710 8.361 -15.262 1.00 47.03 100 GLY A CA 1
ATOM 670 C C . GLY A 1 100 ? 7.491 8.938 -16.447 1.00 47.03 100 GLY A C 1
ATOM 671 O O . GLY A 1 100 ? 6.889 9.185 -17.488 1.00 47.03 100 GLY A O 1
ATOM 672 N N . GLY A 1 101 ? 8.787 9.227 -16.305 1.00 40.34 101 GLY A N 1
ATOM 673 C CA . GLY A 1 101 ? 9.544 9.887 -17.382 1.00 40.34 101 GLY A CA 1
ATOM 674 C C . GLY A 1 101 ? 9.481 9.081 -18.692 1.00 40.34 101 GLY A C 1
ATOM 675 O O . GLY A 1 101 ? 9.632 7.861 -18.676 1.00 40.34 101 GLY A O 1
ATOM 676 N N . TYR A 1 102 ? 9.205 9.741 -19.816 1.00 44.22 102 TYR A N 1
ATOM 677 C CA . TYR A 1 102 ? 8.987 9.090 -21.114 1.00 44.22 102 TYR A CA 1
ATOM 678 C C . TYR A 1 102 ? 9.911 9.637 -22.196 1.00 44.22 102 TYR A C 1
ATOM 680 O O . TYR A 1 102 ? 10.128 10.844 -22.269 1.00 44.22 102 TYR A O 1
ATOM 688 N N . THR A 1 103 ? 10.325 8.751 -23.109 1.00 35.66 103 THR A N 1
ATOM 689 C CA . THR A 1 103 ? 10.795 9.105 -24.454 1.00 35.66 103 THR A CA 1
ATOM 690 C C . THR A 1 103 ? 9.660 8.933 -25.477 1.00 35.66 103 THR A C 1
ATOM 692 O O . THR A 1 103 ? 8.946 7.932 -25.464 1.00 35.66 103 THR A O 1
ATOM 695 N N . SER A 1 104 ? 9.475 9.971 -26.301 1.00 37.16 104 SER A N 1
ATOM 696 C CA . SER A 1 104 ? 8.924 10.094 -27.674 1.00 37.16 104 SER A CA 1
ATOM 697 C C . SER A 1 104 ? 7.851 9.158 -28.285 1.00 37.16 104 SER A C 1
ATOM 699 O O . SER A 1 104 ? 7.466 9.408 -29.427 1.00 37.16 104 SER A O 1
ATOM 701 N N . TYR A 1 105 ? 7.266 8.174 -27.598 1.00 35.44 105 TYR A N 1
ATOM 702 C CA . TYR A 1 105 ? 6.181 7.342 -28.144 1.00 35.44 105 TYR A CA 1
ATOM 703 C C . TYR A 1 105 ? 4.855 7.558 -27.402 1.00 35.44 105 TYR A C 1
ATOM 705 O O . TYR A 1 105 ? 4.640 7.044 -26.312 1.00 35.44 105 TYR A O 1
ATOM 713 N N . ALA A 1 106 ? 3.972 8.319 -28.058 1.00 37.59 106 ALA A N 1
ATOM 714 C CA . ALA A 1 106 ? 2.522 8.423 -27.872 1.00 37.59 106 ALA A CA 1
ATOM 715 C C . ALA A 1 106 ? 1.984 8.489 -26.426 1.00 37.59 106 ALA A C 1
ATOM 717 O O . ALA A 1 106 ? 1.800 7.486 -25.738 1.00 37.59 106 ALA A O 1
ATOM 718 N N . SER A 1 107 ? 1.572 9.700 -26.051 1.00 43.25 107 SER A N 1
ATOM 719 C CA . SER A 1 107 ? 0.557 10.000 -25.041 1.00 43.25 107 SER A CA 1
ATOM 720 C C . SER A 1 107 ? -0.588 8.972 -25.026 1.00 43.25 107 SER A C 1
ATOM 722 O O . SER A 1 107 ? -1.479 9.004 -25.878 1.00 43.25 107 SER A O 1
ATOM 724 N N . ARG A 1 108 ? -0.605 8.075 -24.040 1.00 46.50 108 ARG A N 1
ATOM 725 C CA . ARG A 1 108 ? -1.825 7.375 -23.627 1.00 46.50 108 ARG A CA 1
ATOM 726 C C . ARG A 1 108 ? -2.304 7.959 -22.303 1.00 46.50 108 ARG A C 1
ATOM 728 O O . ARG A 1 108 ? -1.499 8.347 -21.462 1.00 46.50 108 ARG A O 1
ATOM 735 N N . SER A 1 109 ? -3.618 8.075 -22.145 1.00 52.03 109 SER A N 1
ATOM 736 C CA . SER A 1 109 ? -4.244 8.633 -20.947 1.00 52.03 109 SER A CA 1
ATOM 737 C C . SER A 1 109 ? -3.777 7.899 -19.689 1.00 52.03 109 SER A C 1
ATOM 739 O O . SER A 1 109 ? -3.650 6.671 -19.689 1.00 52.03 109 SER A O 1
ATOM 741 N N . THR A 1 110 ? -3.536 8.645 -18.609 1.00 63.78 110 THR A N 1
ATOM 742 C CA . THR A 1 110 ? -3.463 8.056 -17.269 1.00 63.78 110 THR A CA 1
ATOM 743 C C . THR A 1 110 ? -4.755 7.290 -16.991 1.00 63.78 110 THR A C 1
ATOM 745 O O . THR A 1 110 ? -5.816 7.640 -17.509 1.00 63.78 110 THR A O 1
ATOM 748 N N . TYR A 1 111 ? -4.679 6.238 -16.181 1.00 67.00 111 TYR A N 1
ATOM 749 C CA . TYR A 1 111 ? -5.848 5.415 -15.877 1.00 67.00 111 TYR A CA 1
ATOM 750 C C . TYR A 1 111 ? -6.051 5.193 -14.379 1.00 67.00 111 TYR A C 1
ATOM 752 O O . TYR A 1 111 ? -5.252 5.660 -13.553 1.00 67.00 111 TYR A O 1
ATOM 760 N N . GLY A 1 112 ? -7.160 4.540 -14.034 1.00 67.56 112 GLY A N 1
ATOM 761 C CA . GLY A 1 112 ? -7.682 4.443 -12.678 1.00 67.56 112 GLY A CA 1
ATOM 762 C C . GLY A 1 112 ? -8.551 5.636 -12.285 1.00 67.56 112 GLY A C 1
ATOM 763 O O . GLY A 1 112 ? -8.406 6.748 -12.797 1.00 67.56 112 GLY A O 1
ATOM 764 N N . SER A 1 113 ? -9.470 5.404 -11.350 1.00 73.00 113 SER A N 1
ATOM 765 C CA . SER A 1 113 ? -10.327 6.454 -10.794 1.00 73.00 113 SER A CA 1
ATOM 766 C C . SER A 1 113 ? -9.568 7.305 -9.774 1.00 73.00 113 SER A C 1
ATOM 768 O O . SER A 1 113 ? -8.760 6.786 -9.009 1.00 73.00 113 SER A O 1
ATOM 770 N N . VAL A 1 114 ? -9.814 8.620 -9.762 1.00 73.31 114 VAL A N 1
ATOM 771 C CA . VAL A 1 114 ? -9.297 9.528 -8.719 1.00 73.31 114 VAL A CA 1
ATOM 772 C C . VAL A 1 114 ? -10.021 9.277 -7.398 1.00 73.31 114 VAL A C 1
ATOM 774 O O . VAL A 1 114 ? -9.383 9.142 -6.365 1.00 73.31 114 VAL A O 1
ATOM 777 N N . THR A 1 115 ? -11.345 9.159 -7.457 1.00 77.81 115 THR A N 1
ATOM 778 C CA . THR A 1 115 ? -12.232 9.100 -6.289 1.00 77.81 115 THR A CA 1
ATOM 779 C C . THR A 1 115 ? -12.509 7.681 -5.800 1.00 77.81 115 THR A C 1
ATOM 781 O O . THR A 1 115 ? -13.168 7.501 -4.790 1.00 77.81 115 THR A O 1
ATOM 784 N N . ASN A 1 116 ? -12.079 6.654 -6.537 1.00 84.06 116 ASN A N 1
ATOM 785 C CA . ASN A 1 116 ? -12.249 5.251 -6.149 1.00 84.06 116 ASN A CA 1
ATOM 786 C C . ASN A 1 116 ? -11.116 4.382 -6.740 1.00 84.06 116 ASN A C 1
ATOM 788 O O . ASN A 1 116 ? -11.369 3.552 -7.621 1.00 84.06 116 ASN A O 1
ATOM 792 N N . PRO A 1 117 ? -9.849 4.613 -6.353 1.00 86.81 117 PRO A N 1
ATOM 793 C CA . PRO A 1 117 ? -8.698 3.993 -7.003 1.00 86.81 117 PRO A CA 1
ATOM 794 C C . PRO A 1 117 ? -8.584 2.500 -6.649 1.00 86.81 117 PRO A C 1
ATOM 796 O O . PRO A 1 117 ? -8.268 2.132 -5.527 1.00 86.81 117 PRO A O 1
ATOM 799 N N . VAL A 1 118 ? -8.828 1.606 -7.606 1.00 91.12 118 VAL A N 1
ATOM 800 C CA . VAL A 1 118 ? -8.724 0.138 -7.397 1.00 91.12 118 VAL A CA 1
ATOM 801 C C . VAL A 1 118 ? -7.746 -0.548 -8.350 1.00 91.12 118 VAL A C 1
ATOM 803 O O . VAL A 1 118 ? -7.452 -1.736 -8.202 1.00 91.12 118 VAL A O 1
ATOM 806 N N . SER A 1 119 ? -7.252 0.215 -9.320 1.00 88.75 119 SER A N 1
ATOM 807 C CA . SER A 1 119 ? -6.363 -0.234 -10.383 1.00 88.75 119 SER A CA 1
ATOM 808 C C . SER A 1 119 ? -4.968 -0.506 -9.824 1.00 88.75 119 SER A C 1
ATOM 810 O O . SER A 1 119 ? -4.545 0.150 -8.869 1.00 88.75 119 SER A O 1
ATOM 812 N N . LEU A 1 120 ? -4.238 -1.450 -10.423 1.00 91.50 120 LEU A N 1
ATOM 813 C CA . LEU A 1 120 ? -2.862 -1.775 -10.012 1.00 91.50 120 LEU A CA 1
ATOM 814 C C . LEU A 1 120 ? -1.900 -0.618 -10.330 1.00 91.50 120 LEU A C 1
ATOM 816 O O . LEU A 1 120 ? -2.339 0.501 -10.516 1.00 91.50 120 LEU A O 1
ATOM 820 N N . GLY A 1 121 ? -0.600 -0.858 -10.348 1.00 89.56 121 GLY A N 1
ATOM 821 C CA . GLY A 1 121 ? 0.466 -0.039 -10.917 1.00 89.56 121 GLY A CA 1
ATOM 822 C C . GLY A 1 121 ? 1.098 -0.812 -12.080 1.00 89.56 121 GLY A C 1
ATOM 823 O O . GLY A 1 121 ? 1.102 -2.047 -12.069 1.00 89.56 121 GLY A O 1
ATOM 824 N N . ARG A 1 122 ? 1.629 -0.130 -13.101 1.00 85.75 122 ARG A N 1
ATOM 825 C CA . ARG A 1 122 ? 2.139 -0.753 -14.332 1.00 85.75 122 ARG A CA 1
ATOM 826 C C . ARG A 1 122 ? 3.591 -1.076 -14.100 1.00 85.75 122 ARG A C 1
ATOM 828 O O . ARG A 1 122 ? 4.335 -0.229 -13.605 1.00 85.75 122 ARG A O 1
ATOM 835 N N . GLY A 1 123 ? 3.978 -2.272 -14.513 1.00 81.31 123 GLY A N 1
ATOM 836 C CA . GLY A 1 123 ? 5.378 -2.617 -14.615 1.00 81.31 123 GLY A CA 1
ATOM 837 C C . GLY A 1 123 ? 6.055 -1.800 -15.714 1.00 81.31 123 GLY A C 1
ATOM 838 O O . GLY A 1 123 ? 5.468 -1.533 -16.763 1.00 81.31 123 GLY A O 1
ATOM 839 N N . GLY A 1 124 ? 7.289 -1.390 -15.449 1.00 77.00 124 GLY A N 1
ATOM 840 C CA . GLY A 1 124 ? 8.242 -0.948 -16.456 1.00 77.00 124 GLY A CA 1
ATOM 841 C C . GLY A 1 124 ? 9.218 -2.067 -16.778 1.00 77.00 124 GLY A C 1
ATOM 842 O O . GLY A 1 124 ? 8.841 -3.159 -17.206 1.00 77.00 124 GLY A O 1
ATOM 843 N N . THR A 1 125 ? 10.495 -1.811 -16.498 1.00 84.31 125 THR A N 1
ATOM 844 C CA . THR A 1 125 ? 11.445 -2.910 -16.292 1.00 84.31 125 THR A CA 1
ATOM 845 C C . THR A 1 125 ? 11.127 -3.636 -14.988 1.00 84.31 125 THR A C 1
ATOM 847 O O . THR A 1 125 ? 11.175 -4.860 -14.953 1.00 84.31 125 THR A O 1
ATOM 850 N N . TYR A 1 126 ? 10.736 -2.879 -13.963 1.00 88.25 126 TYR A N 1
ATOM 851 C CA . TYR A 1 126 ? 10.372 -3.372 -12.640 1.00 88.25 126 TYR A CA 1
ATOM 852 C C . TYR A 1 126 ? 8.861 -3.376 -12.411 1.00 88.25 126 TYR A C 1
ATOM 854 O O . TYR A 1 126 ? 8.134 -2.639 -13.076 1.00 88.25 126 TYR A O 1
ATOM 862 N N . ASP A 1 127 ? 8.403 -4.191 -11.463 1.00 92.00 127 ASP A N 1
ATOM 863 C CA . ASP A 1 127 ? 6.986 -4.367 -11.130 1.00 92.00 127 ASP A CA 1
ATOM 864 C C . ASP A 1 127 ? 6.321 -3.067 -10.659 1.00 92.00 127 ASP A C 1
ATOM 866 O O . ASP A 1 127 ? 6.921 -2.248 -9.962 1.00 92.00 127 ASP A O 1
ATOM 870 N N . GLY A 1 128 ? 5.052 -2.877 -11.015 1.00 92.25 128 GLY A N 1
ATOM 871 C CA . GLY A 1 128 ? 4.246 -1.785 -10.472 1.00 92.25 128 GLY A CA 1
ATOM 872 C C . GLY A 1 128 ? 3.745 -2.069 -9.053 1.00 92.25 128 GLY A C 1
ATOM 873 O O . GLY A 1 128 ? 3.784 -3.202 -8.576 1.00 92.25 128 GLY A O 1
ATOM 874 N N . GLY A 1 129 ? 3.233 -1.047 -8.371 1.00 95.81 129 GLY A N 1
ATOM 875 C CA . GLY A 1 129 ? 2.568 -1.204 -7.075 1.00 95.81 129 GLY A CA 1
ATOM 876 C C . GLY A 1 129 ? 1.230 -1.932 -7.196 1.00 95.81 129 GLY A C 1
ATOM 877 O O . GLY A 1 129 ? 0.573 -1.881 -8.226 1.00 95.81 129 GLY A O 1
ATOM 878 N N . GLY A 1 130 ? 0.805 -2.645 -6.164 1.00 97.00 130 GLY A N 1
ATOM 879 C CA . GLY A 1 130 ? -0.500 -3.298 -6.126 1.00 97.00 130 GLY A CA 1
ATOM 880 C C . GLY A 1 130 ? -1.620 -2.3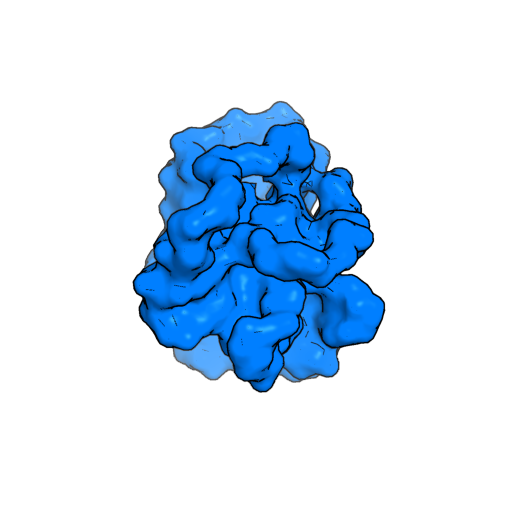43 -5.720 1.00 97.00 130 GLY A C 1
ATOM 881 O O . GLY A 1 130 ? -1.439 -1.131 -5.662 1.00 97.00 130 GLY A O 1
ATOM 882 N N . ALA A 1 131 ? -2.799 -2.882 -5.427 1.00 96.81 131 ALA A N 1
ATOM 883 C CA . ALA A 1 131 ? -3.918 -2.076 -4.958 1.00 96.81 131 ALA A CA 1
ATOM 884 C C . ALA A 1 131 ? -4.524 -2.638 -3.673 1.00 96.81 131 ALA A C 1
ATOM 886 O O . ALA A 1 131 ? -4.638 -3.855 -3.500 1.00 96.81 131 ALA A O 1
ATOM 887 N N . ILE A 1 132 ? -4.920 -1.735 -2.779 1.00 98.44 132 ILE A N 1
ATOM 888 C CA . ILE A 1 132 ? -5.531 -2.060 -1.492 1.00 98.44 132 ILE A CA 1
ATOM 889 C C . ILE A 1 132 ? -6.794 -1.226 -1.336 1.00 98.44 132 ILE A C 1
ATOM 891 O O . ILE A 1 132 ? -6.748 -0.001 -1.431 1.00 98.44 132 ILE A O 1
ATOM 895 N N . VAL A 1 133 ? -7.909 -1.894 -1.049 1.00 98.25 133 VAL A N 1
ATOM 896 C CA . VAL A 1 133 ? -9.139 -1.242 -0.602 1.00 98.25 133 VAL A CA 1
ATOM 897 C C . VAL A 1 133 ? -9.315 -1.525 0.884 1.00 98.25 133 VAL A C 1
ATOM 899 O O . VAL A 1 133 ? -9.528 -2.673 1.271 1.00 98.25 133 VAL A O 1
ATOM 902 N N . LEU A 1 134 ? -9.228 -0.496 1.719 1.00 98.44 134 LEU A N 1
ATOM 903 C CA . LEU A 1 134 ? -9.514 -0.580 3.147 1.00 98.44 134 LEU A CA 1
ATOM 904 C C . LEU A 1 134 ? -10.951 -0.123 3.382 1.00 98.44 134 LEU A C 1
ATOM 906 O O . LEU A 1 134 ? -11.301 1.003 3.055 1.00 98.44 134 LEU A O 1
ATOM 910 N N . LYS A 1 135 ? -11.790 -1.002 3.930 1.00 98.12 135 LYS A N 1
ATOM 911 C CA . LYS A 1 135 ? -13.166 -0.695 4.340 1.00 98.12 135 LYS A CA 1
ATOM 912 C C . LYS A 1 135 ? -13.256 -0.768 5.854 1.00 98.12 135 LYS A C 1
ATOM 914 O O . LYS A 1 135 ? -13.519 -1.841 6.402 1.00 98.12 135 LYS A O 1
ATOM 919 N N . ILE A 1 136 ? -12.975 0.352 6.506 1.00 98.25 136 ILE A N 1
ATOM 920 C CA . ILE A 1 136 ? -12.897 0.465 7.957 1.00 98.25 136 ILE A CA 1
ATOM 921 C C . ILE A 1 136 ? -14.164 1.148 8.461 1.00 98.25 136 ILE A C 1
ATOM 923 O O . ILE A 1 136 ? -14.513 2.228 7.999 1.00 98.25 136 ILE A O 1
ATOM 927 N N . GLY A 1 137 ? -14.875 0.477 9.368 1.00 96.56 137 GLY A N 1
ATOM 928 C CA . GLY A 1 137 ? -16.148 0.971 9.895 1.00 96.56 137 GLY A CA 1
ATOM 929 C C . GLY A 1 137 ? -16.012 2.231 10.751 1.00 96.56 137 GLY A C 1
ATOM 930 O O . GLY A 1 137 ? -16.906 3.057 10.718 1.00 96.56 137 GLY A O 1
ATOM 931 N N . GLY A 1 138 ? -14.906 2.375 11.484 1.00 96.25 138 GLY A N 1
ATOM 932 C CA . GLY A 1 138 ? -14.611 3.536 12.323 1.00 96.25 138 GLY A CA 1
ATOM 933 C C . GLY A 1 138 ? -13.212 4.085 12.051 1.00 96.25 138 GLY A C 1
ATOM 934 O O . GLY A 1 138 ? -12.944 4.633 10.982 1.00 96.25 138 GLY A O 1
ATOM 935 N N . THR A 1 139 ? -12.302 3.928 13.014 1.00 98.31 139 THR A N 1
ATOM 936 C CA . THR A 1 139 ? -10.959 4.522 12.955 1.00 98.31 139 THR A CA 1
ATOM 937 C C . THR A 1 139 ? -9.944 3.650 12.211 1.00 98.31 139 THR A C 1
ATOM 939 O O . THR A 1 139 ? -9.766 2.467 12.528 1.00 98.31 139 THR A O 1
ATOM 942 N N . LEU A 1 140 ? -9.219 4.266 11.273 1.00 98.69 140 LEU A N 1
ATOM 943 C CA . LEU A 1 140 ? -7.951 3.770 10.745 1.00 98.69 140 LEU A CA 1
ATOM 944 C C . LEU A 1 140 ? -6.790 4.544 11.388 1.00 98.69 140 LEU A C 1
ATOM 946 O O . LEU A 1 140 ? -6.599 5.729 11.122 1.00 98.69 140 LEU A O 1
ATOM 950 N N . THR A 1 141 ? -5.973 3.856 12.185 1.00 98.81 141 THR A N 1
ATOM 951 C CA . THR A 1 141 ? -4.732 4.402 12.749 1.00 98.81 141 THR A CA 1
ATOM 952 C C . THR A 1 141 ? -3.517 3.855 12.001 1.00 98.81 141 THR A C 1
ATOM 954 O O . THR A 1 141 ? -3.301 2.640 11.974 1.00 98.81 141 THR A O 1
ATOM 957 N N . VAL A 1 142 ? -2.675 4.730 11.448 1.00 98.75 142 VAL A N 1
ATOM 958 C CA . VAL A 1 142 ? -1.421 4.353 10.773 1.00 98.75 142 VAL A CA 1
ATOM 959 C C . VAL A 1 142 ? -0.228 4.972 11.500 1.00 98.75 142 VAL A C 1
ATOM 961 O O . VAL A 1 142 ? 0.073 6.148 11.326 1.00 98.75 142 VAL A O 1
ATOM 964 N N . ASN A 1 143 ? 0.482 4.169 12.293 1.00 98.75 143 ASN A N 1
ATOM 965 C CA . ASN A 1 143 ? 1.744 4.559 12.945 1.00 98.75 143 ASN A CA 1
ATOM 966 C C . ASN A 1 143 ? 2.970 3.968 12.244 1.00 98.75 143 ASN A C 1
ATOM 968 O O . ASN A 1 143 ? 4.038 4.570 12.253 1.00 98.75 143 ASN A O 1
ATOM 972 N N . GLY A 1 144 ? 2.804 2.795 11.634 1.00 98.62 144 GLY A N 1
ATOM 973 C CA . GLY A 1 144 ? 3.801 2.138 10.806 1.00 98.62 144 GLY A CA 1
ATOM 974 C C . GLY A 1 144 ? 3.696 2.570 9.346 1.00 98.62 144 GLY A C 1
ATOM 975 O O . GLY A 1 144 ? 3.619 3.759 9.031 1.00 98.62 144 GLY A O 1
ATOM 976 N N . THR A 1 145 ? 3.699 1.597 8.433 1.00 98.81 145 THR A N 1
ATOM 977 C CA . THR A 1 145 ? 3.659 1.850 6.984 1.00 98.81 145 THR A CA 1
ATOM 978 C C . THR A 1 145 ? 2.449 1.204 6.321 1.00 98.81 145 THR A C 1
ATOM 980 O O . THR A 1 145 ? 2.253 -0.007 6.419 1.00 98.81 145 THR A O 1
ATOM 983 N N . LEU A 1 146 ? 1.700 2.014 5.573 1.00 98.81 146 LEU A N 1
ATOM 984 C CA . LEU A 1 146 ? 0.716 1.598 4.581 1.00 98.81 146 LEU A CA 1
ATOM 985 C C . LEU A 1 146 ? 1.227 1.969 3.183 1.00 98.81 146 LEU A C 1
ATOM 987 O O . LEU A 1 146 ? 1.421 3.153 2.900 1.00 98.81 146 LEU A O 1
ATOM 991 N N . SER A 1 147 ? 1.466 1.003 2.291 1.00 98.69 147 SER A N 1
ATOM 992 C CA . SER A 1 147 ? 2.035 1.355 0.983 1.00 98.69 147 SER A CA 1
ATOM 993 C C . SER A 1 147 ? 1.635 0.515 -0.225 1.00 98.69 147 SER A C 1
ATOM 995 O O . SER A 1 147 ? 1.200 -0.623 -0.102 1.00 98.69 147 SER A O 1
ATOM 997 N N . ALA A 1 148 ? 1.771 1.108 -1.412 1.00 97.69 148 ALA A N 1
ATOM 998 C CA . ALA A 1 148 ? 1.554 0.472 -2.711 1.00 97.69 148 ALA A CA 1
ATOM 999 C C . ALA A 1 148 ? 2.563 0.991 -3.754 1.00 97.69 148 ALA A C 1
ATOM 1001 O O . ALA A 1 148 ? 2.189 1.530 -4.796 1.00 97.69 148 ALA A O 1
ATOM 1002 N N . ASN A 1 149 ? 3.859 0.906 -3.459 1.00 96.81 149 ASN A N 1
ATOM 1003 C CA . ASN A 1 149 ? 4.904 1.461 -4.323 1.00 96.81 149 ASN A CA 1
ATOM 1004 C C . ASN A 1 149 ? 5.237 0.558 -5.514 1.00 96.81 149 ASN A C 1
ATOM 1006 O O . ASN A 1 149 ? 5.193 -0.670 -5.412 1.00 96.81 149 ASN A O 1
ATOM 1010 N N . GLY A 1 150 ? 5.639 1.182 -6.619 1.00 93.38 150 GLY A N 1
ATOM 1011 C CA . GLY A 1 150 ? 6.303 0.506 -7.729 1.00 93.38 150 GLY A CA 1
ATOM 1012 C C . GLY A 1 150 ? 7.784 0.253 -7.443 1.00 93.38 150 GLY A C 1
ATOM 1013 O O . GLY A 1 150 ? 8.426 1.003 -6.705 1.00 93.38 150 GLY A O 1
ATOM 1014 N N . ALA A 1 151 ? 8.321 -0.819 -8.021 1.00 93.06 151 ALA A N 1
ATOM 1015 C CA . ALA A 1 151 ? 9.717 -1.221 -7.887 1.00 93.06 151 ALA A CA 1
ATOM 1016 C C . ALA A 1 151 ? 10.610 -0.384 -8.794 1.00 93.06 151 ALA A C 1
ATOM 1018 O O . ALA A 1 151 ? 10.189 0.121 -9.834 1.00 93.06 151 ALA A O 1
ATOM 1019 N N . GLY A 1 152 ? 11.870 -0.245 -8.411 1.00 86.50 152 GLY A N 1
ATOM 1020 C CA . GLY A 1 152 ? 12.850 0.514 -9.164 1.00 86.50 152 GLY A CA 1
ATOM 1021 C C . GLY A 1 152 ? 14.258 0.201 -8.689 1.00 86.50 152 GLY A C 1
ATOM 1022 O O . GLY A 1 152 ? 14.448 -0.132 -7.521 1.00 86.50 152 GLY A O 1
ATOM 1023 N N . ASP A 1 153 ? 15.220 0.293 -9.600 1.00 81.62 153 ASP A N 1
ATOM 1024 C CA . ASP A 1 153 ? 16.643 0.083 -9.335 1.00 81.62 153 ASP A CA 1
ATOM 1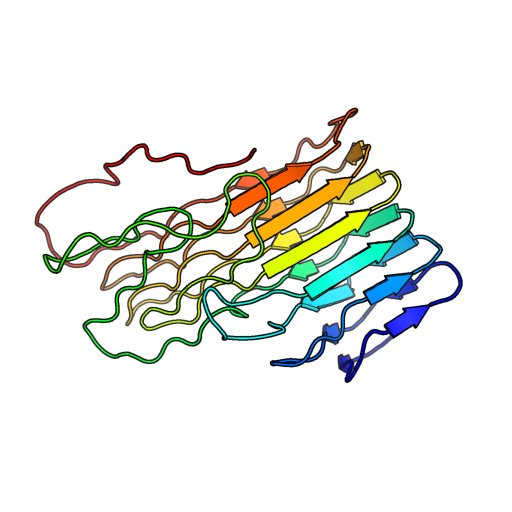025 C C . ASP A 1 153 ? 17.488 0.704 -10.469 1.00 81.62 153 ASP A C 1
ATOM 1027 O O . ASP A 1 153 ? 16.972 1.321 -11.409 1.00 81.62 153 ASP A O 1
ATOM 1031 N N . ALA A 1 154 ? 18.806 0.558 -10.385 1.00 71.38 154 ALA A N 1
ATOM 1032 C CA . ALA A 1 154 ? 19.795 1.231 -11.193 1.00 71.38 154 ALA A CA 1
ATOM 1033 C C . ALA A 1 154 ? 19.755 0.904 -12.686 1.00 71.38 154 ALA A C 1
ATOM 1035 O O . ALA A 1 154 ? 20.133 1.753 -13.482 1.00 71.38 154 ALA A O 1
ATOM 1036 N N . SER A 1 155 ? 19.307 -0.283 -13.103 1.00 70.31 155 SER A N 1
ATOM 1037 C CA . SER A 1 155 ? 19.490 -0.797 -14.477 1.00 70.31 155 SER A CA 1
ATOM 1038 C C . SER A 1 155 ? 18.249 -0.720 -15.388 1.00 70.31 155 SER A C 1
ATOM 1040 O O . SER A 1 155 ? 18.317 -1.071 -16.570 1.00 70.31 155 SER A O 1
ATOM 1042 N N . GLY A 1 156 ? 17.108 -0.245 -14.874 1.00 74.19 156 GLY A N 1
ATOM 1043 C CA . GLY A 1 156 ? 15.806 -0.364 -15.541 1.00 74.19 156 GLY A CA 1
ATOM 1044 C C . GLY A 1 156 ? 14.846 0.792 -15.267 1.00 74.19 156 GLY A C 1
ATOM 1045 O O . GLY A 1 156 ? 15.087 1.613 -14.388 1.00 74.19 156 GLY A O 1
ATOM 1046 N N . GLY A 1 157 ? 13.765 0.876 -16.049 1.00 77.50 157 GLY A N 1
ATOM 1047 C CA . GLY A 1 157 ? 12.699 1.856 -15.840 1.00 77.50 157 GLY A CA 1
ATOM 1048 C C . GLY A 1 157 ? 11.837 1.446 -14.650 1.00 77.50 157 GLY A C 1
ATOM 1049 O O . GLY A 1 157 ? 11.405 0.289 -14.581 1.00 77.50 157 GLY A O 1
ATOM 1050 N N . GLY A 1 158 ? 11.607 2.374 -13.722 1.00 82.69 158 GLY A N 1
ATOM 1051 C CA . GLY A 1 158 ? 10.832 2.107 -12.510 1.00 82.69 158 GLY A CA 1
ATOM 1052 C C . GLY A 1 158 ? 9.361 1.821 -12.814 1.00 82.69 158 GLY A C 1
ATOM 1053 O O . GLY A 1 158 ? 8.786 2.432 -13.715 1.00 82.69 158 GLY A O 1
ATOM 1054 N N . GLY A 1 159 ? 8.755 0.897 -12.071 1.00 86.69 159 GLY A N 1
ATOM 1055 C CA . GLY A 1 159 ? 7.324 0.614 -12.113 1.00 86.69 159 GLY A CA 1
ATOM 1056 C C . GLY A 1 159 ? 6.507 1.738 -11.478 1.00 86.69 159 GLY A C 1
ATOM 1057 O O . GLY A 1 159 ? 6.973 2.433 -10.571 1.00 86.69 159 GLY A O 1
ATOM 1058 N N . ALA A 1 160 ? 5.281 1.939 -11.955 1.00 87.38 160 ALA A N 1
ATOM 1059 C CA . ALA A 1 160 ? 4.393 2.958 -11.407 1.00 87.38 160 ALA A CA 1
ATOM 1060 C C . ALA A 1 160 ? 3.850 2.558 -10.027 1.00 87.38 160 ALA A C 1
ATOM 1062 O O . ALA A 1 160 ? 3.647 1.374 -9.751 1.00 87.38 160 ALA A O 1
ATOM 1063 N N . GLY A 1 161 ? 3.564 3.550 -9.184 1.00 91.38 161 GLY A N 1
ATOM 1064 C CA . GLY A 1 161 ? 2.818 3.363 -7.944 1.00 91.38 161 GLY A CA 1
ATOM 1065 C C . GLY A 1 161 ? 1.416 2.809 -8.206 1.00 91.38 161 GLY A C 1
ATOM 1066 O O . GLY A 1 161 ? 0.848 2.982 -9.287 1.00 91.38 161 GLY A O 1
ATOM 1067 N N . GLY A 1 162 ? 0.880 2.109 -7.214 1.00 92.94 162 GLY A N 1
ATOM 1068 C CA . GLY A 1 162 ? -0.438 1.491 -7.255 1.00 92.94 162 GLY A CA 1
ATOM 1069 C C . GLY A 1 162 ? -1.523 2.341 -6.594 1.00 92.94 162 GLY A C 1
ATOM 1070 O O . GLY A 1 162 ? -1.451 3.571 -6.596 1.00 92.94 162 GLY A O 1
ATOM 1071 N N . SER A 1 163 ? -2.534 1.687 -6.025 1.00 95.00 163 SER A N 1
ATOM 1072 C CA . SER A 1 163 ? -3.717 2.362 -5.472 1.00 95.00 163 SER A CA 1
ATOM 1073 C C . SER A 1 163 ? -3.947 2.042 -3.999 1.00 95.00 163 SER A C 1
ATOM 1075 O O . SER A 1 163 ? -3.979 0.877 -3.608 1.00 95.00 163 SER A O 1
ATOM 1077 N N . LEU A 1 164 ? -4.195 3.070 -3.191 1.00 97.25 164 LEU A N 1
ATOM 1078 C CA . LEU A 1 164 ? -4.727 2.931 -1.837 1.00 97.25 164 LEU A CA 1
ATOM 1079 C C . LEU A 1 164 ? -6.093 3.611 -1.778 1.00 97.25 164 LEU A C 1
ATOM 1081 O O . LEU A 1 164 ? -6.207 4.814 -1.990 1.00 97.25 164 LEU A O 1
ATOM 1085 N N . ASN A 1 165 ? -7.136 2.844 -1.501 1.00 96.75 165 ASN A N 1
ATOM 1086 C CA . ASN A 1 165 ? -8.497 3.349 -1.416 1.00 96.75 165 ASN A CA 1
ATOM 1087 C C . ASN A 1 165 ? -9.036 3.102 -0.021 1.00 96.75 165 ASN A C 1
ATOM 1089 O O . ASN A 1 165 ? -9.265 1.955 0.367 1.00 96.75 165 ASN A O 1
ATOM 1093 N N . ILE A 1 166 ? -9.152 4.171 0.747 1.00 97.69 166 ILE A N 1
ATOM 1094 C CA . ILE A 1 166 ? -9.356 4.113 2.182 1.00 97.69 166 ILE A CA 1
ATOM 1095 C C . ILE A 1 166 ? -10.742 4.655 2.476 1.00 97.69 166 ILE A C 1
ATOM 1097 O O . ILE A 1 166 ? -10.996 5.834 2.284 1.00 97.69 166 ILE A O 1
ATOM 1101 N N . PHE A 1 167 ? -11.620 3.792 2.970 1.00 97.56 167 PHE A N 1
ATOM 1102 C CA . PHE A 1 167 ? -12.892 4.169 3.566 1.00 97.56 167 PHE A CA 1
ATOM 1103 C C . PHE A 1 167 ? -12.739 4.065 5.081 1.00 97.56 167 PHE A C 1
ATOM 1105 O O . PHE A 1 167 ? -12.478 2.968 5.583 1.00 97.56 167 PHE A O 1
ATOM 1112 N N . ALA A 1 168 ? -12.871 5.185 5.784 1.00 96.94 168 ALA A N 1
ATOM 1113 C CA . ALA A 1 168 ? -12.822 5.266 7.242 1.00 96.94 168 ALA A CA 1
ATOM 1114 C C . ALA A 1 168 ? -13.550 6.533 7.703 1.00 96.94 168 ALA A C 1
ATOM 1116 O O . ALA A 1 168 ? -13.555 7.518 6.973 1.00 96.94 168 ALA A O 1
ATOM 1117 N N . GLU A 1 169 ? -14.121 6.527 8.906 1.00 97.12 169 GLU A N 1
ATOM 1118 C CA . GLU A 1 169 ? -14.724 7.732 9.501 1.00 97.12 169 GLU A CA 1
ATOM 1119 C C . GLU A 1 169 ? -13.647 8.631 10.121 1.00 97.12 169 GLU A C 1
ATOM 1121 O O . GLU A 1 169 ? -13.650 9.851 9.945 1.00 97.12 169 GLU A O 1
ATOM 1126 N N . THR A 1 170 ? -12.668 8.014 10.790 1.00 97.81 170 THR A N 1
ATOM 1127 C CA . THR A 1 170 ? -11.560 8.716 11.447 1.00 97.81 170 THR A CA 1
ATOM 1128 C C . THR A 1 170 ? -10.214 8.218 10.936 1.00 97.81 170 THR A C 1
ATOM 1130 O O . THR A 1 170 ? -9.963 7.011 10.900 1.00 97.81 170 THR A O 1
ATOM 1133 N N . MET A 1 171 ? -9.318 9.147 10.612 1.00 98.00 171 MET A N 1
ATOM 1134 C CA . MET A 1 171 ? -7.911 8.880 10.308 1.00 98.00 171 MET A CA 1
ATOM 1135 C C . MET A 1 171 ? -7.035 9.358 11.467 1.00 98.00 171 MET A C 1
ATOM 1137 O O . MET A 1 171 ? -7.190 10.487 11.924 1.00 98.00 171 MET A O 1
ATOM 1141 N N . ASP A 1 172 ? -6.105 8.525 11.928 1.00 98.31 172 ASP A N 1
ATOM 1142 C CA . ASP A 1 172 ? -5.196 8.844 13.037 1.00 98.31 172 ASP A CA 1
ATOM 1143 C C . ASP A 1 172 ? -3.787 8.266 12.802 1.00 98.31 172 ASP A C 1
ATOM 1145 O O . ASP A 1 172 ? -3.581 7.388 11.958 1.00 98.31 172 ASP A O 1
ATOM 1149 N N . GLY A 1 173 ? -2.810 8.734 13.572 1.00 98.25 173 GLY A N 1
ATOM 1150 C CA . GLY A 1 173 ? -1.434 8.249 13.589 1.00 98.25 173 GLY A CA 1
ATOM 1151 C C . GLY A 1 173 ? -0.420 9.188 12.934 1.00 98.25 173 GLY A C 1
ATOM 1152 O O . GLY A 1 173 ? -0.754 10.191 12.300 1.00 98.25 173 GLY A O 1
ATOM 1153 N N . GLY A 1 174 ? 0.856 8.849 13.124 1.00 97.75 174 GLY A N 1
ATOM 1154 C CA . GLY A 1 174 ? 2.015 9.620 12.648 1.00 97.75 174 GLY A CA 1
ATOM 1155 C C . GLY A 1 174 ? 2.889 8.877 11.633 1.00 97.75 174 GLY A C 1
ATOM 1156 O O . GLY A 1 174 ? 4.020 9.284 11.379 1.00 97.75 174 GLY A O 1
ATOM 1157 N N . GLY A 1 175 ? 2.400 7.756 11.101 1.00 98.50 175 GLY A N 1
ATOM 1158 C CA . GLY A 1 175 ? 3.147 6.860 10.223 1.00 98.50 175 GLY A CA 1
ATOM 1159 C C . GLY A 1 175 ? 3.262 7.345 8.779 1.00 98.50 175 GLY A C 1
ATOM 1160 O O . GLY A 1 175 ? 3.201 8.533 8.471 1.00 98.50 175 GLY A O 1
ATOM 1161 N N . THR A 1 176 ? 3.444 6.404 7.854 1.00 98.50 176 THR A N 1
ATOM 1162 C CA . THR A 1 176 ? 3.575 6.699 6.420 1.00 98.50 176 THR A CA 1
ATOM 1163 C C . THR A 1 176 ? 2.510 5.983 5.603 1.00 98.50 176 THR A C 1
ATOM 1165 O O . THR A 1 176 ? 2.380 4.764 5.675 1.00 98.50 176 THR A O 1
ATOM 1168 N N . ILE A 1 177 ? 1.815 6.739 4.756 1.00 98.44 177 ILE A N 1
ATOM 1169 C CA . ILE A 1 177 ? 0.895 6.254 3.730 1.00 98.44 177 ILE A CA 1
ATOM 1170 C C . ILE A 1 177 ? 1.447 6.680 2.363 1.00 98.44 177 ILE A C 1
ATOM 1172 O O . ILE A 1 177 ? 1.597 7.874 2.090 1.00 98.44 177 ILE A O 1
ATOM 1176 N N . ARG A 1 178 ? 1.799 5.724 1.493 1.00 96.25 178 ARG A N 1
ATOM 1177 C CA . ARG A 1 178 ? 2.442 6.058 0.208 1.00 96.25 178 ARG A CA 1
ATOM 1178 C C . ARG A 1 178 ? 2.133 5.123 -0.953 1.00 96.25 178 ARG A C 1
ATOM 1180 O O . ARG A 1 178 ? 2.140 3.908 -0.801 1.00 96.25 178 ARG A O 1
ATOM 1187 N N . ALA A 1 179 ? 1.980 5.689 -2.142 1.00 93.81 179 ALA A N 1
ATOM 1188 C CA . ALA A 1 179 ? 1.926 4.940 -3.395 1.00 93.81 179 ALA A CA 1
ATOM 1189 C C . ALA A 1 179 ? 2.863 5.598 -4.413 1.00 93.81 179 ALA A C 1
ATOM 1191 O O . ALA A 1 179 ? 2.426 6.259 -5.347 1.00 93.81 179 ALA A O 1
ATOM 1192 N N . ASN A 1 180 ? 4.172 5.486 -4.197 1.00 92.19 180 ASN A N 1
ATOM 1193 C CA . ASN A 1 180 ? 5.172 6.126 -5.047 1.00 92.19 180 ASN A CA 1
ATOM 1194 C C . ASN A 1 180 ? 5.558 5.241 -6.240 1.00 92.19 180 ASN A C 1
ATOM 1196 O O . ASN A 1 180 ? 5.526 4.013 -6.159 1.00 92.19 180 ASN A O 1
ATOM 1200 N N . GLY A 1 181 ? 5.973 5.868 -7.336 1.00 88.25 181 GLY A N 1
ATOM 1201 C CA . GLY A 1 181 ? 6.671 5.191 -8.423 1.00 88.25 181 GLY A CA 1
ATOM 1202 C C . GLY A 1 181 ? 8.091 4.792 -8.025 1.00 88.25 181 GLY A C 1
ATOM 1203 O O . GLY A 1 181 ? 8.710 5.414 -7.161 1.00 88.25 181 GLY A O 1
ATOM 1204 N N . GLY A 1 182 ? 8.616 3.754 -8.670 1.00 88.00 182 GLY A N 1
ATOM 1205 C CA . GLY A 1 182 ? 9.979 3.286 -8.451 1.00 88.00 182 GLY A CA 1
ATOM 1206 C C . GLY A 1 182 ? 11.023 4.207 -9.078 1.00 88.00 182 GLY A C 1
ATOM 1207 O O . GLY A 1 182 ? 10.833 4.716 -10.184 1.00 88.00 182 GLY A O 1
ATOM 1208 N N . ASN A 1 183 ? 12.142 4.406 -8.385 1.00 85.12 183 ASN A N 1
ATOM 1209 C CA . ASN A 1 183 ? 13.272 5.191 -8.885 1.00 85.12 183 ASN A CA 1
ATOM 1210 C C . ASN A 1 183 ? 14.080 4.427 -9.947 1.00 85.12 183 ASN A C 1
ATOM 1212 O O . ASN A 1 183 ? 14.014 3.206 -10.051 1.00 85.12 183 ASN A O 1
ATOM 1216 N N . SER A 1 184 ? 14.886 5.152 -10.713 1.00 76.94 184 SER A N 1
ATOM 1217 C CA . SER A 1 184 ? 15.861 4.610 -11.652 1.00 76.94 184 SER A CA 1
ATOM 1218 C C . SER A 1 184 ? 17.124 5.469 -11.660 1.00 76.94 184 SER A C 1
ATOM 1220 O O . SER A 1 184 ? 17.042 6.695 -11.659 1.00 76.94 184 SER A O 1
ATOM 1222 N N . THR A 1 185 ? 18.303 4.845 -11.710 1.00 72.19 185 THR A N 1
ATOM 1223 C CA . THR A 1 185 ? 19.587 5.567 -11.838 1.00 72.19 185 THR A CA 1
ATOM 1224 C C . THR A 1 185 ? 20.230 5.426 -13.217 1.00 72.19 185 THR A C 1
ATOM 1226 O O . THR A 1 185 ? 21.369 5.840 -13.397 1.00 72.19 185 THR A O 1
ATOM 1229 N N . SER A 1 186 ? 19.530 4.863 -14.204 1.00 66.88 186 SER A N 1
ATOM 1230 C CA . SER A 1 186 ? 19.989 4.841 -15.607 1.00 66.88 186 SER A CA 1
ATOM 1231 C C . SER A 1 186 ? 18.901 5.199 -16.616 1.00 66.88 186 SER A C 1
ATOM 1233 O O . SER A 1 186 ? 19.196 5.426 -17.788 1.00 66.88 186 SER A O 1
ATOM 1235 N N . ARG A 1 187 ? 17.637 5.251 -16.184 1.00 70.50 187 ARG A N 1
ATOM 1236 C CA . ARG A 1 187 ? 16.469 5.510 -17.031 1.00 70.50 187 ARG A CA 1
ATOM 1237 C C . ARG A 1 187 ? 15.510 6.460 -16.328 1.00 70.50 187 ARG A C 1
ATOM 1239 O O . ARG A 1 187 ? 15.915 7.238 -15.470 1.00 70.50 187 ARG A O 1
ATOM 1246 N N . HIS A 1 188 ? 14.245 6.407 -16.718 1.00 74.44 188 HIS A N 1
ATOM 1247 C CA . HIS A 1 188 ? 13.158 7.137 -16.101 1.00 74.44 188 HIS A CA 1
ATOM 1248 C C . HIS A 1 188 ? 12.578 6.379 -14.902 1.00 74.44 188 HIS A C 1
ATOM 1250 O O . HIS A 1 188 ? 12.461 5.149 -14.919 1.00 74.44 188 HIS A O 1
ATOM 1256 N N . GLY A 1 189 ? 12.194 7.123 -13.868 1.00 77.06 189 GLY A N 1
ATOM 1257 C CA . GLY A 1 189 ? 11.400 6.583 -12.772 1.00 77.06 189 GLY A CA 1
ATOM 1258 C C . GLY A 1 189 ? 9.937 6.367 -13.170 1.00 77.06 189 GLY A C 1
ATOM 1259 O O . GLY A 1 189 ? 9.445 6.939 -14.149 1.00 77.06 189 GLY A O 1
ATOM 1260 N N . GLY A 1 190 ? 9.246 5.527 -12.404 1.00 78.50 190 GLY A N 1
ATOM 1261 C CA . GLY A 1 190 ? 7.836 5.204 -12.612 1.00 78.50 190 GLY A CA 1
ATOM 1262 C C . GLY A 1 190 ? 6.892 6.339 -12.219 1.00 78.50 190 GLY A C 1
ATOM 1263 O O . GLY A 1 190 ? 7.239 7.217 -11.429 1.00 78.50 190 GLY A O 1
ATOM 1264 N N . GLY A 1 191 ? 5.671 6.318 -12.755 1.00 78.81 191 GLY A N 1
ATOM 1265 C CA . GLY A 1 191 ? 4.616 7.264 -12.361 1.00 78.81 191 GLY A CA 1
ATOM 1266 C C . GLY A 1 191 ? 4.196 7.085 -10.896 1.00 78.81 191 GLY A C 1
ATOM 1267 O O . GLY A 1 191 ? 4.312 5.989 -10.354 1.00 78.81 191 GLY A O 1
ATOM 1268 N N . GLY A 1 192 ? 3.722 8.146 -10.240 1.00 81.81 192 GLY A N 1
ATOM 1269 C CA . GLY A 1 192 ? 3.144 8.045 -8.891 1.00 81.81 192 GLY A CA 1
ATOM 1270 C C . GLY A 1 192 ? 1.783 7.347 -8.905 1.00 81.81 192 GLY A C 1
ATOM 1271 O O . GLY A 1 192 ? 1.118 7.320 -9.925 1.00 81.81 192 GLY A O 1
ATOM 1272 N N . GLY A 1 193 ? 1.360 6.773 -7.788 1.00 85.62 193 GLY A N 1
ATOM 1273 C CA . GLY A 1 193 ? 0.086 6.072 -7.645 1.00 85.62 193 GLY A CA 1
ATOM 1274 C C . GLY A 1 193 ? -1.094 6.990 -7.319 1.00 85.62 193 GLY A C 1
ATOM 1275 O O . GLY A 1 193 ? -1.087 8.185 -7.617 1.00 85.62 193 GLY A O 1
ATOM 1276 N N . ARG A 1 194 ? -2.126 6.420 -6.692 1.00 88.06 194 ARG A N 1
ATOM 1277 C CA . ARG A 1 194 ? -3.322 7.141 -6.228 1.00 88.06 194 ARG A CA 1
ATOM 1278 C C . ARG A 1 194 ? -3.641 6.783 -4.785 1.00 88.06 194 ARG A C 1
ATOM 1280 O O . ARG A 1 194 ? -3.528 5.618 -4.403 1.00 88.06 194 ARG A O 1
ATOM 1287 N N . ILE A 1 195 ? -4.078 7.773 -4.011 1.00 92.31 195 ILE A N 1
ATOM 1288 C CA . ILE A 1 195 ? -4.612 7.553 -2.667 1.00 92.31 195 ILE A CA 1
ATOM 1289 C C . ILE A 1 195 ? -5.951 8.273 -2.571 1.00 92.31 195 ILE A C 1
ATOM 1291 O O . ILE A 1 195 ? -6.017 9.455 -2.880 1.00 92.31 195 ILE A O 1
ATOM 1295 N N . SER A 1 196 ? -7.006 7.589 -2.140 1.00 92.56 196 SER A N 1
ATOM 1296 C CA . SER A 1 196 ? -8.275 8.248 -1.826 1.00 92.56 196 SER A CA 1
ATOM 1297 C C . SER A 1 196 ? -8.679 7.991 -0.384 1.00 92.56 196 SER A C 1
ATOM 1299 O O . SER A 1 196 ? -8.512 6.874 0.110 1.00 92.56 196 SER A O 1
ATOM 1301 N N . LEU A 1 197 ? -9.168 9.043 0.271 1.00 93.75 197 LEU A N 1
ATOM 1302 C CA . LEU A 1 197 ? -9.680 9.070 1.633 1.00 93.75 197 LEU A CA 1
ATOM 1303 C C . LEU A 1 197 ? -11.183 9.372 1.573 1.00 93.75 197 LEU A C 1
ATOM 1305 O O . LEU A 1 197 ? -11.609 10.508 1.398 1.00 93.75 197 LEU A O 1
ATOM 1309 N N . LEU A 1 198 ? -12.000 8.336 1.705 1.00 92.44 198 LEU A N 1
ATOM 1310 C CA . LEU A 1 198 ? -13.446 8.393 1.547 1.00 92.44 198 LEU A CA 1
ATOM 1311 C C . LEU A 1 198 ? -14.137 8.282 2.903 1.00 92.44 198 LEU A C 1
ATOM 1313 O O . LEU A 1 198 ? -13.780 7.442 3.727 1.00 92.44 198 LEU A O 1
ATOM 1317 N N . ASN A 1 199 ? -15.174 9.101 3.087 1.00 91.88 199 ASN A N 1
ATOM 1318 C CA . ASN A 1 199 ? -15.994 9.199 4.301 1.00 91.88 199 ASN A CA 1
ATOM 1319 C C . ASN A 1 199 ? -15.254 9.662 5.567 1.00 91.88 199 ASN A C 1
ATOM 1321 O O . ASN A 1 199 ? -15.817 9.564 6.654 1.00 91.88 199 ASN A O 1
ATOM 1325 N N . VAL A 1 200 ? -14.043 10.207 5.432 1.00 92.50 200 VAL A N 1
ATOM 1326 C CA . VAL A 1 200 ? -13.293 10.732 6.577 1.00 92.50 200 VAL A CA 1
ATOM 1327 C C . VAL A 1 200 ? -13.947 12.026 7.052 1.00 92.50 200 VAL A C 1
ATOM 1329 O O . VAL A 1 200 ? -13.914 13.036 6.349 1.00 92.50 200 VAL A O 1
ATOM 1332 N N . THR A 1 201 ? -14.535 11.996 8.246 1.00 93.44 201 THR A N 1
ATOM 1333 C CA . THR A 1 201 ? -15.085 13.174 8.929 1.00 93.44 201 THR A CA 1
ATOM 1334 C C . THR A 1 201 ? -14.076 13.780 9.893 1.00 93.44 201 THR A C 1
ATOM 1336 O O . THR A 1 201 ? -14.007 15.001 10.004 1.00 93.44 201 THR A O 1
ATOM 1339 N N . ASP A 1 202 ? -13.246 12.941 10.520 1.00 94.81 202 ASP A N 1
ATOM 1340 C CA . ASP A 1 202 ? -12.226 13.355 11.483 1.00 94.81 202 ASP A CA 1
ATOM 1341 C C . ASP A 1 202 ? -10.834 12.932 11.002 1.00 94.81 202 ASP A C 1
ATOM 1343 O O . ASP A 1 202 ? -10.481 11.751 11.006 1.00 94.81 202 ASP A O 1
ATOM 1347 N N . ASN A 1 203 ? -10.015 13.896 10.578 1.00 94.94 203 ASN A N 1
ATOM 1348 C CA . ASN A 1 203 ? -8.657 13.628 10.110 1.00 94.94 203 ASN A CA 1
ATOM 1349 C C . ASN A 1 203 ? -7.609 14.159 11.096 1.00 94.94 203 ASN A C 1
ATOM 1351 O O . ASN A 1 203 ? -7.194 15.312 11.014 1.00 94.94 203 ASN A O 1
ATOM 1355 N N . ASN A 1 204 ? -7.162 13.284 11.995 1.00 96.75 204 ASN A N 1
ATOM 1356 C CA . ASN A 1 204 ? -6.105 13.539 12.976 1.00 96.75 204 ASN A CA 1
ATOM 1357 C C . ASN A 1 204 ? -4.738 12.995 12.523 1.00 96.75 204 ASN A C 1
ATOM 1359 O O . ASN A 1 204 ? -3.770 13.037 13.283 1.00 96.75 204 ASN A O 1
ATOM 1363 N N . PHE A 1 205 ? -4.634 12.463 11.301 1.00 96.56 205 PHE A N 1
ATOM 1364 C CA . PHE A 1 205 ? -3.381 11.926 10.785 1.00 96.56 205 PHE A CA 1
ATOM 1365 C C . PHE A 1 205 ? -2.356 13.049 10.582 1.00 96.56 205 PHE A C 1
ATOM 1367 O O . PHE A 1 205 ? -2.579 13.996 9.829 1.00 96.56 205 PHE A O 1
ATOM 1374 N N . THR A 1 206 ? -1.204 12.918 11.235 1.00 97.38 206 THR A N 1
ATOM 1375 C CA . THR A 1 206 ? -0.096 13.896 11.190 1.00 97.38 206 THR A CA 1
ATOM 1376 C C . THR A 1 206 ? 1.141 13.351 10.481 1.00 97.38 206 THR A C 1
ATOM 1378 O O . THR A 1 206 ? 2.170 14.021 10.397 1.00 97.38 206 THR A O 1
ATOM 1381 N N . GLY A 1 207 ? 1.048 12.118 9.982 1.00 96.19 207 GLY A N 1
ATOM 1382 C CA . GLY A 1 207 ? 2.130 11.429 9.303 1.00 96.19 207 GLY A CA 1
ATOM 1383 C C . GLY A 1 207 ? 2.341 11.867 7.852 1.00 96.19 207 GLY A C 1
ATOM 1384 O O . GLY A 1 207 ? 1.819 12.869 7.365 1.00 96.19 207 GLY A O 1
ATOM 1385 N N . THR A 1 208 ? 3.121 11.072 7.123 1.00 96.06 208 THR A N 1
ATOM 1386 C CA . THR A 1 208 ? 3.433 11.334 5.711 1.00 96.06 208 THR A CA 1
ATOM 1387 C C . THR A 1 208 ? 2.389 10.710 4.792 1.00 96.06 208 THR A C 1
ATOM 1389 O O . THR A 1 208 ? 2.181 9.500 4.838 1.00 96.06 208 THR A O 1
ATOM 1392 N N . LEU A 1 209 ? 1.811 11.510 3.892 1.00 93.50 209 LEU A N 1
ATOM 1393 C CA . LEU A 1 209 ? 0.913 11.065 2.824 1.00 93.50 209 LEU A CA 1
ATOM 1394 C C . LEU A 1 209 ? 1.489 11.460 1.454 1.00 93.50 209 LEU A C 1
ATOM 1396 O O . LEU A 1 209 ? 1.660 12.648 1.186 1.00 93.50 209 LEU A O 1
ATOM 1400 N N . GLN A 1 210 ? 1.830 10.492 0.592 1.00 90.19 210 GLN A N 1
ATOM 1401 C CA . GLN A 1 210 ? 2.552 10.796 -0.657 1.00 90.19 210 GLN A CA 1
ATOM 1402 C C . GLN A 1 210 ? 2.260 9.866 -1.850 1.00 90.19 210 GLN A C 1
ATOM 1404 O O . GLN A 1 210 ? 2.092 8.655 -1.715 1.00 90.19 210 GLN A O 1
ATOM 1409 N N . VAL A 1 211 ? 2.265 10.462 -3.047 1.00 84.31 211 VAL A N 1
ATOM 1410 C CA . VAL A 1 211 ? 2.100 9.807 -4.361 1.00 84.31 211 VAL A CA 1
ATOM 1411 C C . VAL A 1 211 ? 3.106 10.374 -5.370 1.00 84.31 211 VAL A C 1
ATOM 1413 O O . VAL A 1 211 ? 2.770 10.994 -6.381 1.00 84.31 211 VAL A O 1
ATOM 1416 N N . LEU A 1 212 ? 4.390 10.249 -5.049 1.00 85.62 212 LEU A N 1
ATOM 1417 C CA . LEU A 1 212 ? 5.476 10.781 -5.869 1.00 85.62 212 LEU A CA 1
ATOM 1418 C C . LEU A 1 212 ? 5.766 9.868 -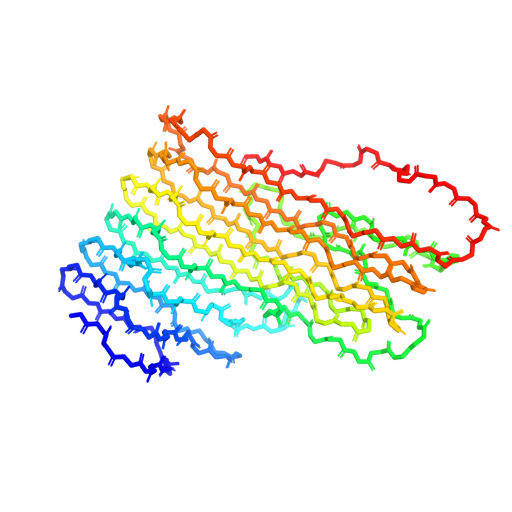7.064 1.00 85.62 212 LEU A C 1
ATOM 1420 O O . LEU A 1 212 ? 5.699 8.647 -6.954 1.00 85.62 212 LEU A O 1
ATOM 1424 N N . GLY A 1 213 ? 6.140 10.459 -8.198 1.00 79.12 213 GLY A N 1
ATOM 1425 C CA . GLY A 1 213 ? 6.828 9.712 -9.252 1.00 79.12 213 GLY A CA 1
ATOM 1426 C C . GLY A 1 213 ? 8.261 9.380 -8.831 1.00 79.12 213 GLY A C 1
ATOM 1427 O O . GLY A 1 213 ? 8.825 10.049 -7.964 1.00 79.12 213 GLY A O 1
ATOM 1428 N N . GLY A 1 214 ? 8.846 8.363 -9.452 1.00 76.62 214 GLY A N 1
ATOM 1429 C CA . GLY A 1 214 ? 10.237 7.994 -9.236 1.00 76.62 214 GLY A CA 1
ATOM 1430 C C . GLY A 1 214 ? 11.219 8.944 -9.927 1.00 76.62 214 GLY A C 1
ATOM 1431 O O . GLY A 1 214 ? 10.936 9.502 -10.989 1.00 76.62 214 GLY A O 1
ATOM 1432 N N . VAL A 1 215 ? 12.406 9.091 -9.343 1.00 77.38 215 VAL A N 1
ATOM 1433 C CA . VAL A 1 215 ? 13.540 9.839 -9.911 1.00 77.38 215 VAL A CA 1
ATOM 1434 C C . VAL A 1 215 ? 14.179 9.041 -11.057 1.00 77.38 215 VAL A C 1
ATOM 1436 O O . VAL A 1 215 ? 14.236 7.818 -10.980 1.00 77.38 215 VAL A O 1
ATOM 1439 N N . GLY A 1 216 ? 14.660 9.715 -12.109 1.00 65.19 216 GLY A N 1
ATOM 1440 C CA . GLY A 1 216 ? 15.362 9.121 -13.255 1.00 65.19 216 GLY A CA 1
ATOM 1441 C C . GLY A 1 216 ? 16.480 10.024 -13.797 1.00 65.19 216 GLY A C 1
ATOM 1442 O O . GLY A 1 216 ? 16.387 11.239 -13.640 1.00 65.19 216 GLY A O 1
ATOM 1443 N N . VAL A 1 217 ? 17.517 9.457 -14.434 1.00 59.16 217 VAL A N 1
ATOM 1444 C CA . VAL A 1 217 ? 18.702 10.198 -14.954 1.00 59.16 217 VAL A CA 1
ATOM 1445 C C . VAL A 1 217 ? 19.005 9.983 -16.452 1.00 59.16 217 VAL A C 1
ATOM 1447 O O . VAL A 1 217 ? 19.969 10.543 -16.968 1.00 59.16 217 VAL A O 1
ATOM 1450 N N . GLY A 1 218 ? 18.229 9.163 -17.169 1.00 45.31 218 GLY A N 1
ATOM 1451 C CA . GLY A 1 218 ? 18.541 8.766 -18.552 1.00 45.31 218 GLY A CA 1
ATOM 1452 C C . GLY A 1 218 ? 18.100 9.771 -19.629 1.00 45.31 218 GLY A C 1
ATOM 1453 O O . GLY A 1 218 ? 16.906 9.895 -19.879 1.00 45.31 218 GLY A O 1
ATOM 1454 N N . TYR A 1 219 ? 19.094 10.373 -20.297 1.00 39.69 219 TYR A N 1
ATOM 1455 C CA . TYR A 1 219 ? 19.085 11.331 -21.422 1.00 39.69 219 TYR A CA 1
ATOM 1456 C C . TYR A 1 219 ? 18.776 12.798 -21.083 1.00 39.69 219 TYR A C 1
ATOM 1458 O O . TYR A 1 219 ? 17.647 13.205 -20.831 1.00 39.69 219 TYR A O 1
ATOM 1466 N N . SER A 1 220 ? 19.836 13.609 -21.149 1.00 43.91 220 SER A N 1
ATOM 1467 C CA . SER A 1 220 ? 19.826 15.064 -21.267 1.00 43.91 220 SER A CA 1
ATOM 1468 C C . SER A 1 220 ? 19.040 15.485 -22.514 1.00 43.91 220 SER A C 1
ATOM 1470 O O . SER A 1 220 ? 19.564 15.519 -23.624 1.00 43.91 220 SER A O 1
ATOM 1472 N N . GLY A 1 221 ? 17.763 15.781 -22.306 1.00 34.12 221 GLY A N 1
ATOM 1473 C CA . GLY A 1 221 ? 16.832 16.266 -23.313 1.00 34.12 221 GLY A CA 1
ATOM 1474 C C . GLY A 1 221 ? 15.428 16.287 -22.723 1.00 34.12 221 GLY A C 1
ATOM 1475 O O . GLY A 1 221 ? 14.742 15.276 -22.729 1.00 34.12 221 GLY A O 1
ATOM 1476 N N . ASP A 1 222 ? 15.047 17.456 -22.217 1.00 32.41 222 ASP A N 1
ATOM 1477 C CA . ASP A 1 222 ? 13.680 17.884 -21.921 1.00 32.41 222 ASP A CA 1
ATOM 1478 C C . ASP A 1 222 ? 12.978 17.395 -20.632 1.00 32.41 222 ASP A C 1
ATOM 1480 O O . ASP A 1 222 ? 12.452 16.295 -20.503 1.00 32.41 222 ASP A O 1
ATOM 1484 N N . LEU A 1 223 ? 12.836 18.393 -19.745 1.00 31.84 223 LEU A N 1
ATOM 1485 C CA . LEU A 1 223 ? 11.813 18.616 -18.717 1.00 31.84 223 LEU A CA 1
ATOM 1486 C C . LEU A 1 223 ? 12.079 18.062 -17.299 1.00 31.84 223 LEU A C 1
ATOM 1488 O O . LEU A 1 223 ? 11.765 16.909 -17.002 1.00 31.84 223 LEU A O 1
ATOM 1492 N N . PRO A 1 224 ? 12.526 18.920 -16.352 1.00 32.66 224 PRO A N 1
ATOM 1493 C CA . PRO A 1 224 ? 12.456 18.598 -14.931 1.00 32.66 224 PRO A CA 1
ATOM 1494 C C . PRO A 1 224 ? 10.987 18.421 -14.558 1.00 32.66 224 PRO A C 1
ATOM 1496 O O . PRO A 1 224 ? 10.241 19.391 -14.625 1.00 32.66 224 PRO A O 1
ATOM 1499 N N . ALA A 1 225 ? 10.573 17.198 -14.205 1.00 37.72 225 ALA A N 1
ATOM 1500 C CA . ALA A 1 225 ? 9.299 16.883 -13.550 1.00 37.72 225 ALA A CA 1
ATOM 1501 C C . ALA A 1 225 ? 8.111 17.776 -13.985 1.00 37.72 225 ALA A C 1
ATOM 1503 O O . ALA A 1 225 ? 7.379 18.295 -13.142 1.00 37.72 225 ALA A O 1
ATOM 1504 N N . ARG A 1 226 ? 7.932 18.029 -15.290 1.00 32.78 226 ARG A N 1
ATOM 1505 C CA . ARG A 1 226 ? 6.944 19.006 -15.760 1.00 32.78 226 ARG A CA 1
ATOM 1506 C C . ARG A 1 226 ? 5.700 18.281 -16.257 1.00 32.78 226 ARG A C 1
ATOM 1508 O O . ARG A 1 226 ? 5.569 18.028 -17.444 1.00 32.78 226 ARG A O 1
ATOM 1515 N N . SER A 1 227 ? 4.774 17.983 -15.345 1.00 29.78 227 SER A N 1
ATOM 1516 C CA . SER A 1 227 ? 3.363 18.322 -15.577 1.00 29.78 227 SER A CA 1
ATOM 1517 C C . SER A 1 227 ? 2.498 18.179 -14.307 1.00 29.78 227 SER A C 1
ATOM 1519 O O . SER A 1 227 ? 2.546 17.137 -13.648 1.00 29.78 227 SER A O 1
ATOM 1521 N N . PRO A 1 228 ? 1.679 19.198 -13.981 1.00 30.41 228 PRO A N 1
ATOM 1522 C CA . PRO A 1 228 ? 0.767 19.263 -12.843 1.00 30.41 228 PRO A CA 1
ATOM 1523 C C . PRO A 1 228 ? -0.585 18.592 -13.155 1.00 30.41 228 PRO A C 1
ATOM 1525 O O . PRO A 1 228 ? -1.636 19.218 -13.046 1.00 30.41 228 PRO A O 1
ATOM 1528 N N . PHE A 1 229 ? -0.588 17.324 -13.566 1.00 31.44 229 PHE A N 1
ATOM 1529 C CA . PHE A 1 229 ? -1.833 16.542 -13.559 1.00 31.44 229 PHE A CA 1
ATOM 1530 C C . PHE A 1 229 ? -2.053 15.990 -12.147 1.00 31.44 229 PHE A C 1
ATOM 1532 O O . PHE A 1 229 ? -1.063 15.666 -11.486 1.00 31.44 229 PHE A O 1
ATOM 1539 N N . PRO A 1 230 ? -3.299 15.942 -11.636 1.00 35.47 230 PRO A N 1
ATOM 1540 C CA . PRO A 1 230 ? -3.551 15.772 -10.213 1.00 35.47 230 PRO A CA 1
ATOM 1541 C C . PRO A 1 230 ? -2.977 14.438 -9.733 1.00 35.47 230 PRO A C 1
ATOM 1543 O O . PRO A 1 230 ? -3.524 13.369 -10.000 1.00 35.47 230 PRO A O 1
ATOM 1546 N N . LYS A 1 231 ? -1.858 14.541 -9.011 1.00 51.44 231 LYS A N 1
ATOM 1547 C CA . LYS A 1 231 ? -1.315 13.543 -8.091 1.00 51.44 231 LYS A CA 1
ATOM 1548 C C . LYS A 1 231 ? -2.351 13.382 -6.983 1.00 51.44 231 LYS A C 1
ATOM 1550 O O . LYS A 1 231 ? -2.274 14.052 -5.958 1.00 51.44 231 LYS A O 1
ATOM 1555 N N . ALA A 1 232 ? -3.425 12.668 -7.282 1.00 49.81 232 ALA A N 1
ATOM 1556 C CA . ALA A 1 232 ? -4.648 12.832 -6.528 1.00 49.81 232 ALA A CA 1
ATOM 1557 C C . ALA A 1 232 ? -4.562 12.052 -5.214 1.00 49.81 232 ALA A C 1
ATOM 1559 O O . ALA A 1 232 ? -4.633 10.822 -5.192 1.00 49.81 232 ALA A O 1
ATOM 1560 N N . ILE A 1 233 ?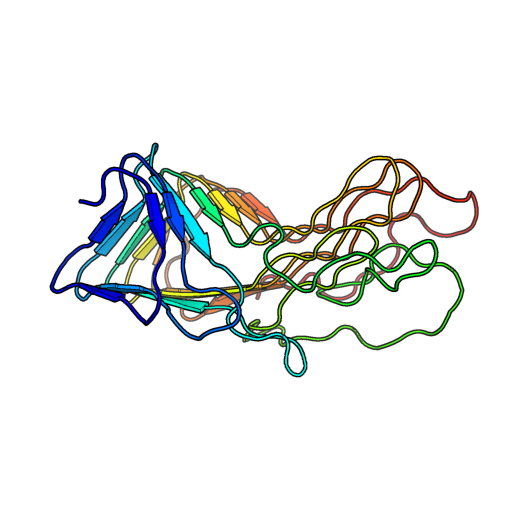 -4.349 12.813 -4.144 1.00 57.38 233 ILE A N 1
ATOM 1561 C CA . ILE A 1 233 ? -4.948 12.548 -2.844 1.00 57.38 233 ILE A CA 1
ATOM 1562 C C . ILE A 1 233 ? -6.331 13.194 -2.926 1.00 57.38 233 ILE A C 1
ATOM 1564 O O . ILE A 1 233 ? -6.424 14.381 -3.247 1.00 57.38 233 ILE A O 1
ATOM 1568 N N . THR A 1 234 ? -7.399 12.423 -2.758 1.00 56.66 234 THR A N 1
ATOM 1569 C CA . THR A 1 234 ? -8.779 12.933 -2.841 1.00 56.66 234 THR A CA 1
ATOM 1570 C C . THR A 1 234 ? -9.623 12.376 -1.728 1.00 56.66 234 THR A C 1
ATOM 1572 O O . THR A 1 234 ? -9.532 11.145 -1.512 1.00 56.66 234 THR A O 1
#

Sequence (234 aa):
SLAGNLALAATGGHAGSLTIDGGRLLTGQDIVSGIAADGAILVGSNGTVIVRRASTAGEGAGQTLKAAGMRIDGTLNADYQGFAGGSGYLSPSGWHGGHGGYTSYASRSTYGSVTNPVSLGRGGTYDGGGAIVLKIGGTLTVNGTLSANGAGDASGGGGAGGSLNIFAETMDGGGTIRANGGNSTSRHGGGGGRISLLNVTDNNFTGTLQVLGGVGVGYSGDLPARSPFPKAIT

pLDDT: mean 81.16, std 20.31, range [29.78, 98.81]

Foldseek 3Di:
DDAEEEEFPAADEDEEEAEFAHYEYEYDALAAHEYYYAAEYEQAQNGEYAWAWNHPPDLGFTYEYEHQEYAHNHYYFQELRAAAADPPPAFQQAQALGGWDDPDDDDDHRDADQAAGGGAWHYWNWGEFHEYAYHHNAEYEYAEEYAGEWAEDAPTEWHEFGEYHYEHQEYHYAYEYAGEWHAYNAATTYHFHHYEYPNHPYYHYNYYYDGYTYYYDHDDDDDDVDDPDDSRHD